Protein AF-A0A954CKM2-F1 (afdb_monomer)

Secondary structure (DSSP, 8-state):
-TTHHHHHHHHHTS----GGG---HHHHHHHHTT-HHHHHHHTT-S----HHHHHHHHHHHHHHHHH-TT-HHHHHHHHHHHHHTT-HHHHHHHHHHHHHHHHHTT--GGGSPSS-HHHHHHHHHHHHHHHHHHHTT--TT--HHHHHHHHHHHHHHHH-TTGGGGHHHHHHHHHHHHHT--------B-TTS-BSS-S--TT-GGGS--S--S-HHHHHHHHHHHHHHHHHHHHHHHTTSGGG-HHHHHHHHHHHTTT-

Nearest PDB structures (foldseek):
  6gxz-assembly1_A  TM=8.241E-01  e=2.691E-01  Homo sapiens
  6b85-assembly1_J  TM=6.375E-01  e=1.346E-01  synthetic construct
  2vgx-assembly1_B  TM=6.653E-01  e=2.570E-01  Yersinia enterocolitica
  4am9-assembly1_A  TM=6.634E-01  e=3.718E-01  Yersinia enterocolitica
  7ue2-assembly1_A  TM=4.170E-01  e=6.776E-01  synthetic construct

Foldseek 3Di:
DVVVVVVVVVVVVPPPPPPVPPDDPVNVVVVCPPVVLLVCLVVVVFDPDDLVVLVVQLVVLVVVCVVPVLPLVSLLSNLVSCLSNVVLVSSLVSLVSSVVSCVVVVPDPVPDDPPDSLLSSLQSQLLSLVSNCVSVPVDPVDCPSLVSSLVSLVVSCVSPVPPPLNLSVLVNLQSVLSVVPPPCDPFDADPVRHTLGNDDPSPVCSVVPQLDDPDPVVSVVSLVVLSSLSSSLSSCVNPVVCSVPPNSVVSNVSSVVSND

Sequence (260 aa):
MRRILLTTLTICAFASPAMACLWDDDTLAHEAKGIEDVVSVILGAFPRNPAKYFEMRLEAAEAAIAKDPTDWAVYDNAGVACDRLGKCDKAIAMMEAKAKAMQDANFDASKEPQPNHSYRLKANLGTFYVHRWIKTGADWAKMDDVTKAKEQIAAAIKENPDAHFGREIYQLKALEWLVSKPIEVKPSFNKYGSPTNAYPDIMGLHKMAVVRSNDAAAFKKQYNELEKMLKGLAGLIKMGNAWRSLDVLYAMQIIAARQD

Radius of gyration: 24.65 Å; Cα contacts (8 Å, |Δi|>4): 259; chains: 1; bounding box: 84×40×62 Å

Structure (mmCIF, N/CA/C/O backbone):
data_AF-A0A954CKM2-F1
#
_entry.id   AF-A0A954CKM2-F1
#
loop_
_atom_site.group_PDB
_atom_site.id
_atom_site.type_symbol
_atom_site.label_atom_id
_atom_site.label_alt_id
_atom_site.label_comp_id
_atom_site.label_asym_id
_atom_site.label_entity_id
_atom_site.label_seq_id
_atom_site.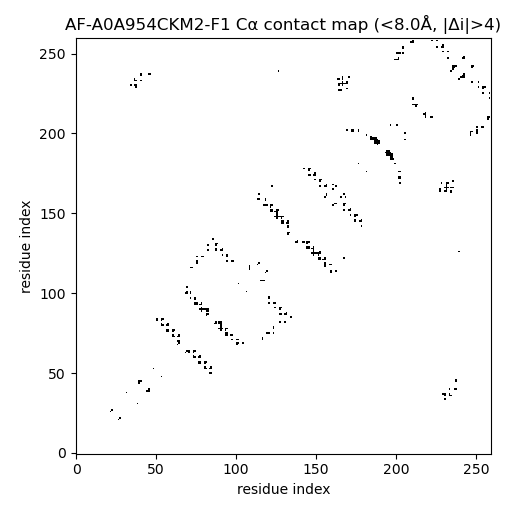pdbx_PDB_ins_code
_atom_site.Cartn_x
_atom_site.Cartn_y
_atom_site.Cartn_z
_atom_site.occupancy
_atom_site.B_iso_or_equiv
_atom_site.auth_seq_id
_atom_site.auth_comp_id
_atom_site.auth_asym_id
_atom_site.auth_atom_id
_atom_site.pdbx_PDB_model_num
ATOM 1 N N . MET A 1 1 ? 65.938 -18.711 -34.084 1.00 52.38 1 MET A N 1
ATOM 2 C CA . MET A 1 1 ? 65.045 -19.431 -33.141 1.00 52.38 1 MET A CA 1
ATOM 3 C C . MET A 1 1 ? 65.072 -18.890 -31.706 1.00 52.38 1 MET A C 1
ATOM 5 O O . MET A 1 1 ? 64.009 -18.750 -31.126 1.00 52.38 1 MET A O 1
ATOM 9 N N . ARG A 1 2 ? 66.219 -18.480 -31.139 1.00 51.81 2 ARG A N 1
ATOM 10 C CA . ARG A 1 2 ? 66.306 -17.955 -29.753 1.00 51.81 2 ARG A CA 1
ATOM 11 C C . ARG A 1 2 ? 65.661 -16.578 -29.487 1.00 51.81 2 ARG A C 1
ATOM 13 O O . ARG A 1 2 ? 65.399 -16.260 -28.337 1.00 51.81 2 ARG A O 1
ATOM 20 N N . ARG A 1 3 ? 65.399 -15.766 -30.522 1.00 49.88 3 ARG A N 1
ATOM 21 C CA . ARG A 1 3 ? 64.815 -14.413 -30.377 1.00 49.88 3 ARG A CA 1
ATOM 22 C C . ARG A 1 3 ? 63.281 -14.366 -30.421 1.00 49.88 3 ARG A C 1
ATOM 24 O O . ARG A 1 3 ? 62.716 -13.410 -29.920 1.00 49.88 3 ARG A O 1
ATOM 31 N N . ILE A 1 4 ? 62.620 -15.400 -30.949 1.00 53.31 4 ILE A N 1
ATOM 32 C CA . ILE A 1 4 ? 61.145 -15.484 -31.004 1.00 53.31 4 ILE A CA 1
ATOM 33 C C . ILE A 1 4 ? 60.581 -16.028 -29.676 1.00 53.31 4 ILE A C 1
ATOM 35 O O . ILE A 1 4 ? 59.487 -15.664 -29.253 1.00 53.31 4 ILE A O 1
ATOM 39 N N . LEU A 1 5 ? 61.370 -16.828 -28.948 1.00 47.94 5 LEU A N 1
ATOM 40 C CA . LEU A 1 5 ? 60.968 -17.366 -27.645 1.00 47.94 5 LEU A CA 1
ATOM 41 C C . LEU A 1 5 ? 60.875 -16.287 -26.547 1.00 47.94 5 LEU A C 1
ATOM 43 O O . LEU A 1 5 ? 60.061 -16.412 -25.640 1.00 47.94 5 LEU A O 1
ATOM 47 N N . LEU A 1 6 ? 61.673 -15.216 -26.642 1.00 47.28 6 LEU A N 1
ATOM 48 C CA . LEU A 1 6 ? 61.683 -14.140 -25.645 1.00 47.28 6 LEU A CA 1
ATOM 49 C C . LEU A 1 6 ? 60.495 -13.181 -25.786 1.00 47.28 6 LEU A C 1
ATOM 51 O O . LEU A 1 6 ? 59.981 -12.727 -24.774 1.00 47.28 6 LEU A O 1
ATOM 55 N N . THR A 1 7 ? 60.005 -12.925 -27.001 1.00 50.53 7 THR A N 1
ATOM 56 C CA . THR A 1 7 ? 58.869 -12.010 -27.219 1.00 50.53 7 THR A CA 1
ATOM 57 C C . THR A 1 7 ? 57.536 -12.618 -26.772 1.00 50.53 7 THR A C 1
ATOM 59 O O . THR A 1 7 ? 56.653 -11.907 -26.302 1.00 50.53 7 THR A O 1
ATOM 62 N N . THR A 1 8 ? 57.403 -13.946 -26.848 1.00 51.31 8 THR A N 1
ATOM 63 C CA . THR A 1 8 ? 56.179 -14.660 -26.439 1.00 51.31 8 THR A CA 1
ATOM 64 C C . THR A 1 8 ? 56.040 -14.739 -24.910 1.00 51.31 8 THR A C 1
ATOM 66 O O . THR A 1 8 ? 54.930 -14.716 -24.384 1.00 51.31 8 THR A O 1
ATOM 69 N N . LEU A 1 9 ? 57.163 -14.756 -24.177 1.00 49.25 9 LEU A N 1
ATOM 70 C CA . LEU A 1 9 ? 57.167 -14.792 -22.710 1.00 49.25 9 LEU A CA 1
ATOM 71 C C . LEU A 1 9 ? 56.844 -13.422 -22.082 1.00 49.25 9 LEU A C 1
ATOM 73 O O . LEU A 1 9 ? 56.273 -13.364 -20.998 1.00 49.25 9 LEU A O 1
ATOM 77 N N . THR A 1 10 ? 57.161 -12.315 -22.765 1.00 49.88 10 THR A N 1
ATOM 78 C CA . THR A 1 10 ? 56.900 -10.956 -22.252 1.00 49.88 10 THR A CA 1
ATOM 79 C C . THR A 1 10 ? 55.423 -10.560 -22.345 1.00 49.88 10 THR A C 1
ATOM 81 O O . THR A 1 10 ? 54.940 -9.824 -21.493 1.00 49.88 10 THR A O 1
ATOM 84 N N . ILE A 1 11 ? 54.673 -11.083 -23.321 1.00 51.75 11 ILE A N 1
ATOM 85 C CA . ILE A 1 11 ? 53.237 -10.777 -23.473 1.00 51.75 11 ILE A CA 1
ATOM 86 C C . ILE A 1 11 ? 52.393 -11.483 -22.394 1.00 51.75 11 ILE A C 1
ATOM 88 O O . ILE A 1 11 ? 51.393 -10.932 -21.942 1.00 51.75 11 ILE A O 1
ATOM 92 N N . CYS A 1 12 ? 52.828 -12.643 -21.890 1.00 51.62 12 CYS A N 1
ATOM 93 C CA . CYS A 1 12 ? 52.130 -13.335 -20.797 1.00 51.62 12 CYS A CA 1
ATOM 94 C C . CYS A 1 12 ? 52.360 -12.691 -19.416 1.00 51.62 12 CYS A C 1
ATOM 96 O O . CYS A 1 12 ? 51.565 -12.916 -18.510 1.00 51.62 12 CYS A O 1
ATOM 98 N N . ALA A 1 13 ? 53.404 -11.872 -19.246 1.00 52.31 13 ALA A N 1
ATOM 99 C CA . ALA A 1 13 ? 53.700 -11.195 -17.978 1.00 52.31 13 ALA A CA 1
ATOM 100 C C . ALA A 1 13 ? 52.901 -9.890 -17.765 1.00 52.31 13 ALA A C 1
ATOM 102 O O . ALA A 1 13 ? 52.887 -9.363 -16.657 1.00 52.31 13 ALA A O 1
ATOM 103 N N . PHE A 1 14 ? 52.221 -9.387 -18.804 1.00 51.03 14 PHE A N 1
ATOM 104 C CA . PHE A 1 14 ? 51.330 -8.217 -18.733 1.00 51.03 14 PHE A CA 1
ATOM 105 C C . PHE A 1 14 ? 49.849 -8.565 -18.899 1.00 51.03 14 PHE A C 1
ATOM 107 O O . PHE A 1 14 ? 49.004 -7.672 -18.916 1.00 51.03 14 PHE A O 1
ATOM 114 N N . ALA A 1 15 ? 49.508 -9.853 -18.953 1.00 53.91 15 ALA A N 1
ATOM 115 C CA . ALA A 1 15 ? 48.152 -10.288 -18.670 1.00 53.91 15 ALA A CA 1
ATOM 116 C C . ALA A 1 15 ? 47.934 -10.197 -17.153 1.00 53.91 15 ALA A C 1
ATOM 118 O O . ALA A 1 15 ? 47.860 -11.214 -16.468 1.00 53.91 15 ALA A O 1
ATOM 119 N N . SER A 1 16 ? 47.864 -8.974 -16.610 1.00 57.81 16 SER A N 1
ATOM 120 C CA . SER A 1 16 ? 47.149 -8.771 -15.354 1.00 57.81 16 SER A CA 1
ATOM 121 C C . SER A 1 16 ? 45.766 -9.372 -15.588 1.00 57.81 16 SER A C 1
ATOM 123 O O . SER A 1 16 ? 45.046 -8.861 -16.455 1.00 57.81 16 SER A O 1
ATOM 125 N N . PRO A 1 17 ? 45.398 -10.482 -14.919 1.00 54.56 17 PRO A N 1
ATOM 126 C CA . PRO A 1 17 ? 44.037 -10.956 -15.016 1.00 54.56 17 PRO A CA 1
ATOM 127 C C . PRO A 1 17 ? 43.177 -9.783 -14.572 1.00 54.56 17 PRO A C 1
ATOM 129 O O . PRO A 1 17 ? 43.510 -9.089 -13.611 1.00 54.56 17 PRO A O 1
ATOM 132 N N . ALA A 1 18 ? 42.147 -9.511 -15.357 1.00 52.03 18 ALA A N 1
ATOM 133 C CA . ALA A 1 18 ? 41.165 -8.487 -15.101 1.00 52.03 18 ALA A CA 1
ATOM 134 C C . ALA A 1 18 ? 40.773 -8.474 -13.610 1.00 52.03 18 ALA A C 1
ATOM 136 O O . ALA A 1 18 ? 39.922 -9.240 -13.175 1.00 52.03 18 ALA A O 1
ATOM 137 N N . MET A 1 19 ? 41.358 -7.555 -12.836 1.00 51.12 19 MET A N 1
ATOM 138 C CA . MET A 1 19 ? 40.913 -7.193 -11.481 1.00 51.12 19 MET A CA 1
ATOM 139 C C . MET A 1 19 ? 39.584 -6.414 -11.533 1.00 51.12 19 MET A C 1
ATOM 141 O O . MET A 1 19 ? 39.162 -5.826 -10.548 1.00 51.12 19 MET A O 1
ATOM 145 N N . ALA A 1 20 ? 38.903 -6.421 -12.684 1.00 51.03 20 ALA A N 1
ATOM 146 C CA . ALA A 1 20 ? 37.575 -5.860 -12.901 1.00 51.03 20 ALA A CA 1
ATOM 147 C C . ALA A 1 20 ? 36.444 -6.756 -12.350 1.00 51.03 20 ALA A C 1
ATOM 149 O O . ALA A 1 20 ? 35.274 -6.498 -12.610 1.00 51.03 20 ALA A O 1
ATOM 150 N N . CYS A 1 21 ? 36.778 -7.818 -11.608 1.00 57.12 21 CYS A N 1
ATOM 151 C CA . CYS A 1 21 ? 35.819 -8.701 -10.941 1.00 57.12 21 CYS A CA 1
ATOM 152 C C . CYS A 1 21 ? 36.155 -8.908 -9.455 1.00 57.12 21 CYS A C 1
ATOM 154 O O . CYS A 1 21 ? 35.861 -9.966 -8.904 1.00 57.12 21 CYS A O 1
ATOM 156 N N . LEU A 1 22 ? 36.789 -7.933 -8.797 1.00 59.06 22 LEU A N 1
ATOM 157 C CA . LEU A 1 22 ? 36.898 -7.958 -7.338 1.00 59.06 22 LEU A CA 1
ATOM 158 C C . LEU A 1 22 ? 35.565 -7.511 -6.746 1.00 59.06 22 LEU A C 1
ATOM 160 O O . LEU A 1 22 ? 35.239 -6.332 -6.752 1.00 59.06 22 LEU A O 1
ATOM 164 N N . TRP A 1 23 ? 34.788 -8.487 -6.297 1.00 64.62 23 TRP A N 1
ATOM 165 C CA . TRP A 1 23 ? 33.560 -8.287 -5.542 1.00 64.62 23 TRP A CA 1
ATOM 166 C C . TRP A 1 23 ? 33.909 -8.559 -4.083 1.00 64.62 23 TRP A C 1
ATOM 168 O O . TRP A 1 23 ? 33.815 -9.697 -3.625 1.00 64.62 23 TRP A O 1
ATOM 178 N N . ASP A 1 24 ? 34.425 -7.547 -3.391 1.00 77.25 24 ASP A N 1
ATOM 179 C CA . ASP A 1 24 ? 34.556 -7.589 -1.938 1.00 77.25 24 ASP A CA 1
ATOM 180 C C . ASP A 1 24 ? 33.310 -6.995 -1.268 1.00 77.25 24 ASP A C 1
ATOM 182 O O . ASP A 1 24 ? 32.461 -6.364 -1.911 1.00 77.25 24 ASP A O 1
ATOM 186 N N . ASP A 1 25 ? 33.180 -7.236 0.037 1.00 79.50 25 ASP A N 1
ATOM 187 C CA . ASP A 1 25 ? 32.040 -6.755 0.820 1.0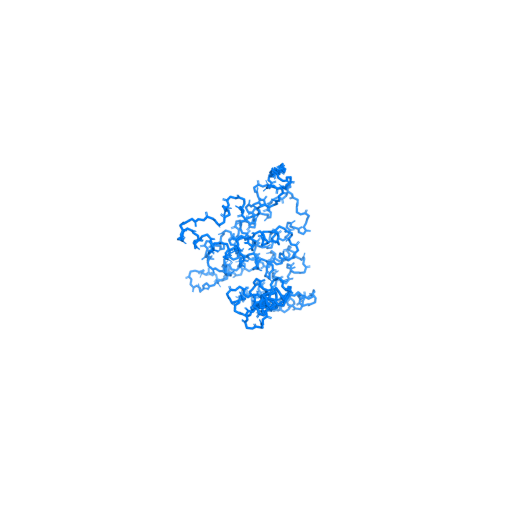0 79.50 25 ASP A CA 1
ATOM 188 C C . ASP A 1 25 ? 31.924 -5.221 0.764 1.00 79.50 25 ASP A C 1
ATOM 190 O O . ASP A 1 25 ? 30.813 -4.690 0.755 1.00 79.50 25 ASP A O 1
ATOM 194 N N . ASP A 1 26 ? 33.053 -4.511 0.654 1.00 83.75 26 ASP A N 1
ATOM 195 C CA . ASP A 1 26 ? 33.101 -3.051 0.542 1.00 83.75 26 ASP A CA 1
ATOM 196 C C . ASP A 1 26 ? 32.532 -2.556 -0.797 1.00 83.75 26 ASP A C 1
ATOM 198 O O . ASP A 1 26 ? 31.746 -1.604 -0.816 1.00 83.75 26 ASP A O 1
ATOM 202 N N . THR A 1 27 ? 32.862 -3.215 -1.913 1.00 80.75 27 THR A N 1
ATOM 203 C CA . THR A 1 27 ? 32.318 -2.896 -3.243 1.00 80.75 27 THR A CA 1
ATOM 204 C C . THR A 1 27 ? 30.810 -3.123 -3.277 1.00 80.75 27 THR A C 1
ATOM 206 O O . THR A 1 27 ? 30.063 -2.225 -3.663 1.00 80.75 27 THR A O 1
ATOM 209 N N . LEU A 1 28 ? 30.340 -4.270 -2.776 1.00 79.75 28 LEU A N 1
ATOM 210 C CA . LEU A 1 28 ? 28.908 -4.570 -2.688 1.00 79.75 28 LEU A CA 1
ATOM 211 C C . LEU A 1 28 ? 28.160 -3.590 -1.777 1.00 79.75 28 LEU A C 1
ATOM 213 O O . LEU A 1 28 ? 27.067 -3.134 -2.118 1.00 79.75 28 LEU A O 1
ATOM 217 N N . ALA A 1 29 ? 28.738 -3.236 -0.627 1.00 81.75 29 ALA A N 1
ATOM 218 C CA . ALA A 1 29 ? 28.154 -2.254 0.280 1.00 81.75 29 ALA A CA 1
ATOM 219 C C . ALA A 1 29 ? 28.098 -0.854 -0.351 1.00 81.75 29 ALA A C 1
ATOM 221 O O . ALA A 1 29 ? 27.123 -0.123 -0.156 1.00 81.75 29 ALA A O 1
ATOM 222 N N . HIS A 1 30 ? 29.119 -0.480 -1.124 1.00 83.38 30 HIS A N 1
ATOM 223 C CA . HIS A 1 30 ? 29.155 0.791 -1.836 1.00 83.38 30 HIS A CA 1
ATOM 224 C C . HIS A 1 30 ? 28.125 0.840 -2.976 1.00 83.38 30 HIS A C 1
ATOM 226 O O . HIS A 1 30 ? 27.444 1.854 -3.125 1.00 83.38 30 HIS A O 1
ATOM 232 N N . GLU A 1 31 ? 27.963 -0.242 -3.743 1.00 80.75 31 GLU A N 1
ATOM 233 C CA . GLU A 1 31 ? 26.953 -0.363 -4.807 1.00 80.75 31 GLU A CA 1
ATOM 234 C C . GLU A 1 31 ? 25.519 -0.408 -4.262 1.00 80.75 31 GLU A C 1
ATOM 236 O O . GLU A 1 31 ? 24.604 0.159 -4.858 1.00 80.75 31 GLU A O 1
ATOM 241 N N . ALA A 1 32 ? 25.312 -1.027 -3.097 1.00 84.00 32 ALA A N 1
ATOM 242 C CA . ALA A 1 32 ? 24.009 -1.078 -2.436 1.00 84.00 32 ALA A CA 1
ATOM 243 C C . ALA A 1 32 ? 23.570 0.272 -1.842 1.00 84.00 32 ALA A C 1
ATOM 245 O O . ALA A 1 32 ? 22.390 0.449 -1.516 1.00 84.00 32 ALA A O 1
ATOM 246 N N . LYS A 1 33 ? 24.501 1.221 -1.679 1.00 84.31 33 LYS A N 1
ATOM 247 C CA . LYS A 1 33 ? 24.247 2.491 -1.001 1.00 84.31 33 LYS A CA 1
ATOM 248 C C . LYS A 1 33 ? 23.176 3.301 -1.728 1.00 84.31 33 LYS A C 1
ATOM 250 O O . LYS A 1 33 ? 23.316 3.669 -2.890 1.00 84.31 33 LYS A O 1
ATOM 255 N N . GLY A 1 34 ? 22.117 3.644 -1.005 1.00 81.69 34 GLY A N 1
ATOM 256 C CA . GLY A 1 34 ? 20.973 4.381 -1.524 1.00 81.69 34 GLY A CA 1
ATOM 257 C C . GLY A 1 34 ? 19.925 3.520 -2.233 1.00 81.69 34 GLY A C 1
ATOM 258 O O . GLY A 1 34 ? 18.902 4.080 -2.631 1.00 81.69 34 GLY A O 1
ATOM 259 N N . ILE A 1 35 ? 20.127 2.204 -2.377 1.00 84.06 35 ILE A N 1
ATOM 260 C CA . ILE A 1 35 ? 19.166 1.244 -2.953 1.00 84.06 35 ILE A CA 1
ATOM 261 C C . ILE A 1 35 ? 18.966 0.004 -2.061 1.00 84.06 35 ILE A C 1
ATOM 263 O O . ILE A 1 35 ? 18.550 -1.056 -2.528 1.00 84.06 35 ILE A O 1
ATOM 267 N N . GLU A 1 36 ? 19.206 0.123 -0.758 1.00 87.69 36 GLU A N 1
ATOM 268 C CA . GLU A 1 36 ? 19.216 -0.986 0.204 1.00 87.69 36 GLU A CA 1
ATOM 269 C C . GLU A 1 36 ? 17.876 -1.745 0.245 1.00 87.69 36 GLU A C 1
ATOM 271 O O . GLU A 1 36 ? 17.832 -2.971 0.390 1.00 87.69 36 GLU A O 1
ATOM 276 N N . ASP A 1 37 ? 16.762 -1.030 0.067 1.00 84.62 37 ASP A N 1
ATOM 277 C CA . ASP A 1 37 ? 15.426 -1.625 -0.027 1.00 84.62 37 ASP A CA 1
ATOM 278 C C . ASP A 1 37 ? 15.252 -2.485 -1.287 1.00 84.62 37 ASP A C 1
ATOM 280 O O . ASP A 1 37 ? 14.589 -3.524 -1.237 1.00 84.62 37 ASP A O 1
ATOM 284 N N . VAL A 1 38 ? 15.865 -2.085 -2.404 1.00 86.94 38 VAL A N 1
ATOM 285 C CA . VAL A 1 38 ? 15.853 -2.843 -3.662 1.00 86.94 38 VAL A CA 1
ATOM 286 C C . VAL A 1 38 ? 16.678 -4.115 -3.500 1.00 86.94 38 VAL A C 1
ATOM 288 O O . VAL A 1 38 ? 16.191 -5.199 -3.820 1.00 86.94 38 VAL A O 1
ATOM 291 N N . VAL A 1 39 ? 17.879 -4.007 -2.922 1.00 87.69 39 VAL A N 1
ATOM 292 C CA . VAL A 1 39 ? 18.737 -5.161 -2.605 1.00 87.69 39 VAL A CA 1
ATOM 293 C C . VAL A 1 39 ? 18.000 -6.139 -1.688 1.00 87.69 39 VAL A C 1
ATOM 295 O O . VAL A 1 39 ? 17.942 -7.336 -1.968 1.00 87.69 39 VAL A O 1
ATOM 298 N N . SER A 1 40 ? 17.343 -5.633 -0.641 1.00 88.50 40 SER A N 1
ATOM 299 C CA . SER A 1 40 ? 16.538 -6.454 0.273 1.00 88.50 40 SER A CA 1
ATOM 300 C C . SER A 1 40 ? 15.422 -7.206 -0.456 1.00 88.50 40 SER A C 1
ATOM 302 O O . SER A 1 40 ? 15.167 -8.376 -0.175 1.00 88.50 40 SER A O 1
ATOM 304 N N . VAL A 1 41 ? 14.752 -6.553 -1.407 1.00 89.69 41 VAL A N 1
ATOM 305 C CA . VAL A 1 41 ? 13.713 -7.173 -2.234 1.00 89.69 41 VAL A CA 1
ATOM 306 C C . VAL A 1 41 ? 14.279 -8.272 -3.133 1.00 89.69 41 VAL A C 1
ATOM 308 O O . VAL A 1 41 ? 13.707 -9.362 -3.159 1.00 89.69 41 VAL A O 1
ATOM 311 N N . ILE A 1 42 ? 15.406 -8.022 -3.808 1.00 85.94 42 ILE A N 1
ATOM 312 C CA . ILE A 1 42 ? 16.082 -8.998 -4.680 1.00 85.94 42 ILE A CA 1
ATOM 313 C C . ILE A 1 42 ? 16.479 -10.247 -3.887 1.00 85.94 42 ILE A C 1
ATOM 315 O O . ILE A 1 42 ? 16.233 -11.368 -4.326 1.00 85.94 42 ILE A O 1
ATOM 319 N N . LEU A 1 43 ? 17.028 -10.061 -2.685 1.00 88.69 43 LEU A N 1
ATOM 320 C CA . LEU A 1 43 ? 17.437 -11.157 -1.804 1.00 88.69 43 LEU A CA 1
ATOM 321 C C . LEU A 1 43 ? 16.256 -11.862 -1.114 1.00 88.69 43 LEU A C 1
ATOM 323 O O . LEU A 1 43 ? 16.453 -12.828 -0.377 1.00 88.69 43 LEU A O 1
ATOM 327 N N . GLY A 1 44 ? 15.021 -11.380 -1.292 1.00 88.62 44 GLY A N 1
ATOM 328 C CA . GLY A 1 44 ? 13.864 -11.876 -0.545 1.00 88.62 44 GLY A CA 1
ATOM 329 C C . GLY A 1 44 ? 13.943 -11.595 0.964 1.00 88.62 44 GLY A C 1
ATOM 330 O O . GLY A 1 44 ? 13.231 -12.228 1.751 1.00 88.62 44 GLY A O 1
ATOM 331 N N . ALA A 1 45 ? 14.803 -10.658 1.369 1.00 89.69 45 ALA A N 1
ATOM 332 C CA . ALA A 1 45 ? 15.096 -10.259 2.740 1.00 89.69 45 ALA A CA 1
ATOM 333 C C . ALA A 1 45 ? 14.063 -9.242 3.260 1.00 89.69 45 ALA A C 1
ATOM 335 O O . ALA A 1 45 ? 14.383 -8.133 3.685 1.00 89.69 45 ALA A O 1
ATOM 336 N N . PHE A 1 46 ? 12.787 -9.623 3.223 1.00 88.12 46 PHE A N 1
ATOM 337 C CA . PHE A 1 46 ? 11.692 -8.856 3.812 1.00 88.12 46 PHE A CA 1
ATOM 338 C C . PHE A 1 46 ? 10.763 -9.762 4.635 1.00 88.12 46 PHE A C 1
ATOM 340 O O . PHE A 1 46 ? 10.646 -10.959 4.347 1.00 88.12 46 PHE A O 1
ATOM 347 N N . PRO A 1 47 ? 10.089 -9.224 5.672 1.00 84.38 47 PRO A N 1
ATOM 348 C CA . PRO A 1 47 ? 9.264 -10.035 6.562 1.00 84.38 47 PRO A CA 1
ATOM 349 C C . PRO A 1 47 ? 8.123 -10.744 5.823 1.00 84.38 47 PRO A C 1
ATOM 351 O O . PRO A 1 47 ? 7.280 -10.115 5.184 1.00 84.38 47 PRO A O 1
ATOM 354 N N . ARG A 1 48 ? 8.060 -12.070 5.969 1.00 87.38 48 ARG A N 1
ATOM 355 C CA . ARG A 1 48 ? 6.958 -12.929 5.502 1.00 87.38 48 ARG A CA 1
ATOM 356 C C . ARG A 1 48 ? 6.344 -13.634 6.701 1.00 87.38 48 ARG A C 1
ATOM 358 O O . ARG A 1 48 ? 6.454 -14.847 6.859 1.00 87.38 48 ARG A O 1
ATOM 365 N N . ASN A 1 49 ? 5.768 -12.829 7.588 1.00 92.00 49 ASN A N 1
ATOM 366 C CA . ASN A 1 49 ? 5.223 -13.328 8.842 1.00 92.00 49 ASN A CA 1
ATOM 367 C C . ASN A 1 49 ? 4.112 -14.365 8.579 1.00 92.00 49 ASN A C 1
ATOM 369 O O . ASN A 1 49 ? 3.322 -14.189 7.645 1.00 92.00 49 ASN A O 1
ATOM 373 N N . PRO A 1 50 ? 4.031 -15.438 9.384 1.00 94.75 50 PRO A N 1
ATOM 374 C CA . PRO A 1 50 ? 3.001 -16.460 9.229 1.00 94.75 50 PRO A CA 1
ATOM 375 C C . PRO A 1 50 ? 1.618 -15.919 9.617 1.00 94.75 50 PRO A C 1
ATOM 377 O O . PRO A 1 50 ? 1.510 -14.920 10.327 1.00 94.75 50 PRO A O 1
ATOM 380 N N . ALA A 1 51 ? 0.549 -16.620 9.229 1.00 96.50 51 ALA A N 1
ATOM 381 C CA . ALA A 1 51 ? -0.826 -16.244 9.581 1.00 96.50 51 ALA A CA 1
ATOM 382 C C . ALA A 1 51 ? -1.005 -15.995 11.091 1.00 96.50 51 ALA A C 1
ATOM 384 O O . ALA A 1 51 ? -1.578 -14.979 11.479 1.00 96.50 51 ALA A O 1
ATOM 385 N N . LYS A 1 52 ? -0.403 -16.842 11.941 1.00 97.94 52 LYS A N 1
ATOM 386 C CA . LYS A 1 52 ? -0.480 -16.717 13.404 1.00 97.94 52 LYS A CA 1
ATOM 387 C C . LYS A 1 52 ? -0.016 -15.356 13.935 1.00 97.94 52 LYS A C 1
ATOM 389 O O . LYS A 1 52 ? -0.607 -14.834 14.876 1.00 97.94 52 LYS A O 1
ATOM 394 N N . TYR A 1 53 ? 0.999 -14.752 13.316 1.00 97.75 53 TYR A N 1
ATOM 395 C CA . TYR A 1 53 ? 1.451 -13.406 13.679 1.00 97.75 53 TYR A CA 1
ATOM 396 C C . TYR A 1 53 ? 0.335 -12.370 13.478 1.00 97.75 53 TYR A C 1
ATOM 398 O O . TYR A 1 53 ? 0.102 -11.521 14.336 1.00 97.75 53 TYR A O 1
ATOM 406 N N . PHE A 1 54 ? -0.379 -12.451 12.353 1.00 97.81 54 PHE A N 1
ATOM 407 C CA . PHE A 1 54 ? -1.462 -11.523 12.041 1.00 97.81 54 PHE A CA 1
ATOM 408 C C . PHE A 1 54 ? -2.721 -11.798 12.865 1.00 97.81 54 PHE A C 1
ATOM 410 O O . PHE A 1 54 ? -3.409 -10.850 13.221 1.00 97.81 54 PHE A O 1
ATOM 417 N N . GLU A 1 55 ? -2.998 -13.051 13.227 1.00 98.56 55 GLU A N 1
ATOM 418 C CA . GLU A 1 55 ? -4.076 -13.390 14.168 1.00 98.56 55 GLU A CA 1
ATOM 419 C C . GLU A 1 55 ? -3.855 -12.727 15.529 1.00 98.56 55 GLU A C 1
ATOM 421 O O . GLU A 1 55 ? -4.740 -12.033 16.018 1.00 98.56 55 GLU A O 1
ATOM 426 N N . MET A 1 56 ? -2.652 -12.868 16.096 1.00 98.44 56 MET A N 1
ATOM 427 C CA . MET A 1 56 ? -2.301 -12.246 17.378 1.00 98.44 56 MET A CA 1
ATOM 428 C C . MET A 1 56 ? -2.342 -10.716 17.300 1.00 98.44 56 MET A C 1
ATOM 430 O O . MET A 1 56 ? -2.815 -10.052 18.220 1.00 98.44 56 MET A O 1
ATOM 434 N N . ARG A 1 57 ? -1.867 -10.137 16.188 1.00 97.94 57 ARG A N 1
ATOM 435 C CA . ARG A 1 57 ? -1.929 -8.686 15.964 1.00 97.94 57 ARG A CA 1
ATOM 436 C C . ARG A 1 57 ? -3.372 -8.188 15.867 1.00 97.94 57 ARG A C 1
ATOM 438 O O . ARG A 1 57 ? -3.660 -7.109 16.375 1.00 97.94 57 ARG A O 1
ATOM 445 N N . LEU A 1 58 ? -4.253 -8.947 15.214 1.00 98.56 58 LEU A N 1
ATOM 446 C CA . LEU A 1 58 ? -5.670 -8.613 15.104 1.00 98.56 58 LEU A CA 1
ATOM 447 C C . LEU A 1 58 ? -6.351 -8.658 16.474 1.00 98.56 58 LEU A C 1
ATOM 449 O O . LEU A 1 58 ? -7.008 -7.692 16.834 1.00 98.56 58 LEU A O 1
ATOM 453 N N . GLU A 1 59 ? -6.134 -9.721 17.248 1.00 98.50 59 GLU A N 1
ATOM 454 C CA . GLU A 1 59 ? -6.684 -9.867 18.602 1.00 98.50 59 GLU A CA 1
ATOM 455 C C . GLU A 1 59 ? -6.264 -8.703 19.514 1.00 98.50 59 GLU A C 1
ATOM 457 O O . GLU A 1 59 ? -7.104 -8.062 20.145 1.00 98.50 59 GLU A O 1
ATOM 462 N N . ALA A 1 60 ? -4.970 -8.365 19.522 1.00 98.50 60 ALA A N 1
ATOM 463 C CA . ALA A 1 60 ? -4.458 -7.240 20.300 1.00 98.50 60 ALA A CA 1
ATOM 464 C C . ALA A 1 60 ? -5.050 -5.893 19.846 1.00 98.50 60 ALA A C 1
ATOM 466 O O . ALA A 1 60 ? -5.384 -5.053 20.681 1.00 98.50 60 ALA A O 1
ATOM 467 N N . ALA A 1 61 ? -5.194 -5.684 18.533 1.00 98.44 61 ALA A N 1
ATOM 468 C CA . ALA A 1 61 ? -5.780 -4.463 17.991 1.00 98.44 61 ALA A CA 1
ATOM 469 C C . ALA A 1 61 ? -7.275 -4.342 18.330 1.00 98.44 61 ALA A C 1
ATOM 471 O O . ALA A 1 61 ? -7.720 -3.268 18.715 1.00 98.44 61 ALA A O 1
ATOM 472 N N . GLU A 1 62 ? -8.041 -5.431 18.249 1.00 98.12 62 GLU A N 1
ATOM 473 C CA . GLU A 1 62 ? -9.466 -5.449 18.608 1.00 98.12 62 GLU A CA 1
ATOM 474 C C . GLU A 1 62 ? -9.681 -5.168 20.100 1.00 98.12 62 GLU A C 1
ATOM 476 O O . GLU A 1 62 ? -10.544 -4.365 20.456 1.00 98.12 62 GLU A O 1
ATOM 481 N N . ALA A 1 63 ? -8.853 -5.750 20.972 1.00 98.38 63 ALA A N 1
ATOM 482 C CA . ALA A 1 63 ? -8.880 -5.448 22.401 1.00 98.38 63 ALA A CA 1
ATOM 483 C C . ALA A 1 63 ? -8.541 -3.973 22.690 1.00 98.38 63 ALA A C 1
ATOM 485 O O . ALA A 1 63 ? -9.163 -3.352 23.554 1.00 98.38 63 ALA A O 1
ATOM 486 N N . ALA A 1 64 ? -7.583 -3.397 21.956 1.00 98.25 64 ALA A N 1
ATOM 487 C CA . ALA A 1 64 ? -7.226 -1.988 22.090 1.00 98.25 64 ALA A CA 1
ATOM 488 C C . ALA A 1 64 ? -8.358 -1.057 21.626 1.00 98.25 64 ALA A C 1
ATOM 490 O O . ALA A 1 64 ? -8.699 -0.133 22.357 1.00 98.25 64 ALA A O 1
ATOM 491 N N . ILE A 1 65 ? -9.002 -1.351 20.489 1.00 98.00 65 ILE A N 1
ATOM 492 C CA . ILE A 1 65 ? -10.163 -0.595 19.983 1.00 98.00 65 ILE A CA 1
ATOM 493 C C . ILE A 1 65 ? -11.318 -0.622 20.992 1.00 98.00 65 ILE A C 1
ATOM 495 O O . ILE A 1 65 ? -11.953 0.400 21.234 1.00 98.00 65 ILE A O 1
ATOM 499 N N . ALA A 1 66 ? -11.590 -1.781 21.600 1.00 97.38 66 ALA A N 1
ATOM 500 C CA . ALA A 1 66 ? -12.650 -1.911 22.599 1.00 97.38 66 ALA A CA 1
ATOM 501 C C . ALA A 1 66 ? -12.374 -1.084 23.867 1.00 97.38 66 ALA A C 1
ATOM 503 O O . ALA A 1 66 ? -13.309 -0.612 24.513 1.00 97.38 66 ALA A O 1
ATOM 504 N N . LYS A 1 67 ? -11.097 -0.918 24.228 1.00 98.06 67 LYS A N 1
ATOM 505 C CA . LYS A 1 67 ? -10.669 -0.119 25.379 1.00 98.06 67 LYS A CA 1
ATOM 506 C C . LYS A 1 67 ? -10.681 1.381 25.079 1.00 98.06 67 LYS A C 1
ATOM 508 O O . LYS A 1 67 ? -11.106 2.156 25.931 1.00 98.06 67 LYS A O 1
ATOM 513 N N . ASP A 1 68 ? -10.181 1.774 23.913 1.00 97.31 68 ASP A N 1
ATOM 514 C CA . ASP A 1 68 ? -10.109 3.160 23.463 1.00 97.31 68 ASP A CA 1
ATOM 515 C C . ASP A 1 68 ? -10.382 3.244 21.951 1.00 97.31 68 ASP A C 1
ATOM 517 O O . ASP A 1 68 ? -9.483 3.023 21.133 1.00 97.31 68 ASP A O 1
ATOM 521 N N . PRO A 1 69 ? -11.615 3.593 21.545 1.00 95.88 69 PRO A N 1
ATOM 522 C CA . PRO A 1 69 ? -11.966 3.692 20.135 1.00 95.88 69 PRO A CA 1
ATOM 523 C C . PRO A 1 69 ? -11.361 4.925 19.445 1.00 95.88 69 PRO A C 1
ATOM 525 O O . PRO A 1 69 ? -11.505 5.046 18.225 1.00 95.88 69 PRO A O 1
ATOM 528 N N . THR A 1 70 ? -10.709 5.830 20.187 1.00 95.62 70 THR A N 1
ATOM 529 C CA . THR A 1 70 ? -10.060 7.038 19.653 1.00 95.62 70 THR A CA 1
ATOM 530 C C . THR A 1 70 ? -8.587 6.832 19.303 1.00 95.62 70 THR A C 1
ATOM 532 O O . THR A 1 70 ? -8.013 7.654 18.589 1.00 95.62 70 THR A O 1
ATOM 535 N N . ASP A 1 71 ? -7.990 5.697 19.685 1.00 96.38 71 ASP A N 1
ATOM 536 C CA . ASP A 1 71 ? -6.684 5.285 19.170 1.00 96.38 71 ASP A CA 1
ATOM 537 C C . ASP A 1 71 ? -6.826 4.819 17.710 1.00 96.38 71 ASP A C 1
ATOM 539 O O . ASP A 1 71 ? -6.972 3.644 17.375 1.00 96.38 71 ASP A O 1
ATOM 543 N N . TRP A 1 72 ? -6.810 5.757 16.769 1.00 97.31 72 TRP A N 1
ATOM 544 C CA . TRP A 1 72 ? -7.041 5.422 15.365 1.00 97.31 72 TRP A CA 1
ATOM 545 C C . TRP A 1 72 ? -5.894 4.632 14.718 1.00 97.31 72 TRP A C 1
ATOM 547 O O . TRP A 1 72 ? -6.062 4.123 13.605 1.00 97.31 72 TRP A O 1
ATOM 557 N N . ALA A 1 73 ? -4.721 4.539 15.358 1.00 96.88 73 ALA A N 1
ATOM 558 C CA . ALA A 1 73 ? -3.603 3.751 14.842 1.00 96.88 73 ALA A CA 1
ATOM 559 C C . ALA A 1 73 ? -3.871 2.245 14.984 1.00 96.88 73 ALA A C 1
ATOM 561 O O . ALA A 1 73 ? -3.447 1.459 14.130 1.00 96.88 73 ALA A O 1
ATOM 562 N N . VAL A 1 74 ? -4.626 1.819 16.005 1.00 98.19 74 VAL A N 1
ATOM 563 C CA . VAL A 1 74 ? -4.949 0.392 16.176 1.00 98.19 74 VAL A CA 1
ATOM 564 C C . VAL A 1 74 ? -5.903 -0.136 15.105 1.00 98.19 74 VAL A C 1
ATOM 566 O O . VAL A 1 74 ? -5.797 -1.302 14.725 1.00 98.19 74 VAL A O 1
ATOM 569 N N . TYR A 1 75 ? -6.728 0.717 14.496 1.00 98.69 75 TYR A N 1
ATOM 570 C CA . TYR A 1 75 ? -7.528 0.332 13.330 1.00 98.69 75 TYR A CA 1
ATOM 571 C C . TYR A 1 75 ? -6.661 0.039 12.101 1.00 98.69 75 TYR A C 1
ATOM 573 O O . TYR A 1 75 ? -6.941 -0.915 11.376 1.00 98.69 75 TYR A O 1
ATOM 581 N N . ASP A 1 76 ? -5.583 0.804 11.875 1.00 98.19 76 ASP A N 1
ATOM 582 C CA . ASP A 1 76 ? -4.621 0.521 10.795 1.00 98.19 76 ASP A CA 1
ATOM 583 C C . ASP A 1 76 ? -3.987 -0.865 11.004 1.00 98.19 76 ASP A C 1
ATOM 585 O O . ASP A 1 76 ? -3.875 -1.665 10.072 1.00 98.19 76 ASP A O 1
ATOM 589 N N . ASN A 1 77 ? -3.650 -1.195 12.256 1.00 98.06 77 ASN A N 1
ATOM 590 C CA . ASN A 1 77 ? -3.105 -2.500 12.624 1.00 98.06 77 ASN A CA 1
ATOM 591 C C . ASN A 1 77 ? -4.102 -3.640 12.383 1.00 98.06 77 ASN A C 1
ATOM 593 O O . ASN A 1 77 ? -3.711 -4.664 11.815 1.00 98.06 77 ASN A O 1
ATOM 597 N N . ALA A 1 78 ? -5.364 -3.457 12.783 1.00 98.62 78 ALA A N 1
ATOM 598 C CA . ALA A 1 78 ? -6.436 -4.424 12.569 1.00 98.62 78 ALA A CA 1
ATOM 599 C C . ALA A 1 78 ? -6.724 -4.632 11.074 1.00 98.62 78 ALA A C 1
ATOM 601 O O . ALA A 1 78 ? -6.816 -5.773 10.616 1.00 98.62 78 ALA A O 1
ATOM 602 N N . GLY A 1 79 ? -6.803 -3.545 10.300 1.00 98.44 79 GLY A N 1
ATOM 603 C CA . GLY A 1 79 ? -7.029 -3.580 8.856 1.00 98.44 79 GLY A CA 1
ATOM 604 C C . GLY A 1 79 ? -5.929 -4.341 8.117 1.00 98.44 79 GLY A C 1
ATOM 605 O O . GLY A 1 79 ? -6.217 -5.297 7.396 1.00 98.44 79 GLY A O 1
ATOM 606 N N . VAL A 1 80 ? -4.659 -3.995 8.364 1.00 97.38 80 VAL A N 1
ATOM 607 C CA . VAL A 1 80 ? -3.515 -4.691 7.748 1.00 97.38 80 VAL A CA 1
ATOM 608 C C . VAL A 1 80 ? -3.488 -6.164 8.153 1.00 97.38 80 VAL A C 1
ATOM 610 O O . VAL A 1 80 ? -3.256 -7.026 7.306 1.00 97.38 80 VAL A O 1
ATOM 613 N N . ALA A 1 81 ? -3.752 -6.487 9.421 1.00 98.06 81 ALA A N 1
ATOM 614 C CA . ALA A 1 81 ? -3.821 -7.876 9.864 1.00 98.06 81 ALA A CA 1
ATOM 615 C C . ALA A 1 81 ? -4.935 -8.654 9.139 1.00 98.06 81 ALA A C 1
ATOM 617 O O . ALA A 1 81 ? -4.693 -9.759 8.654 1.00 98.06 81 ALA A O 1
ATOM 618 N N . CYS A 1 82 ? -6.127 -8.066 8.994 1.00 98.50 82 CYS A N 1
ATOM 619 C CA . CYS A 1 82 ? -7.235 -8.673 8.257 1.00 98.50 82 CYS A CA 1
ATOM 620 C C . CYS A 1 82 ? -6.879 -8.930 6.788 1.00 98.50 82 CYS A C 1
ATOM 622 O O . CYS A 1 82 ? -7.095 -10.038 6.295 1.00 98.50 82 CYS A O 1
ATOM 624 N N . ASP A 1 83 ? -6.284 -7.955 6.103 1.00 97.50 83 ASP A N 1
ATOM 625 C CA . ASP A 1 83 ? -5.878 -8.090 4.702 1.00 97.50 83 ASP A CA 1
ATOM 626 C C . ASP A 1 83 ? -4.854 -9.221 4.497 1.00 97.50 83 ASP A C 1
ATOM 628 O O . ASP A 1 83 ? -5.002 -10.079 3.612 1.00 97.50 83 ASP A O 1
ATOM 632 N N . ARG A 1 84 ? -3.858 -9.296 5.390 1.00 95.38 84 ARG A N 1
ATOM 633 C CA . ARG A 1 84 ? -2.825 -10.344 5.388 1.00 95.38 84 ARG A CA 1
ATOM 634 C C . ARG A 1 84 ? -3.391 -11.734 5.660 1.00 95.38 84 ARG A C 1
ATOM 636 O O . ARG A 1 84 ? -2.896 -12.702 5.090 1.00 95.38 84 ARG A O 1
ATOM 643 N N . LEU A 1 85 ? -4.470 -11.823 6.434 1.00 96.50 85 LEU A N 1
ATOM 644 C CA . LEU A 1 85 ? -5.246 -13.049 6.651 1.00 96.50 85 LEU A CA 1
ATOM 645 C C . LEU A 1 85 ? -6.235 -13.365 5.515 1.00 96.50 85 LEU A C 1
ATOM 647 O O . LEU A 1 85 ? -6.936 -14.369 5.584 1.00 96.50 85 LEU A O 1
ATOM 651 N N . GLY A 1 86 ? -6.333 -12.522 4.480 1.00 95.44 86 GLY A N 1
ATOM 652 C CA . GLY A 1 86 ? -7.307 -12.698 3.395 1.00 95.44 86 GLY A CA 1
ATOM 653 C C . GLY A 1 86 ? -8.734 -12.291 3.736 1.00 95.44 86 GLY A C 1
ATOM 654 O O . GLY A 1 86 ? -9.630 -12.503 2.928 1.00 95.44 86 GLY A O 1
ATOM 655 N N . LYS A 1 87 ? -8.947 -11.653 4.886 1.00 98.00 87 LYS A N 1
ATOM 656 C CA . LYS A 1 87 ? -10.245 -11.146 5.337 1.00 98.00 87 LYS A CA 1
ATOM 657 C C . LYS A 1 87 ? -10.461 -9.720 4.815 1.00 98.00 87 LYS A C 1
ATOM 659 O O . LYS A 1 87 ? -10.591 -8.790 5.607 1.00 98.00 87 LYS A O 1
ATOM 664 N N . CYS A 1 88 ? -10.450 -9.534 3.493 1.00 97.88 88 CYS A N 1
ATOM 665 C CA . CYS A 1 88 ? -10.452 -8.197 2.882 1.00 97.88 88 CYS A CA 1
ATOM 666 C C . CYS A 1 88 ? -11.707 -7.375 3.223 1.00 97.88 88 CYS A C 1
ATOM 668 O O . CYS A 1 88 ? -11.578 -6.190 3.513 1.00 97.88 88 CYS A O 1
ATOM 670 N N . ASP A 1 89 ? -12.892 -7.990 3.302 1.00 98.62 89 ASP A N 1
ATOM 671 C CA . ASP A 1 89 ? -14.108 -7.280 3.736 1.00 98.62 89 ASP A CA 1
ATOM 672 C C . ASP A 1 89 ? -13.984 -6.754 5.167 1.00 98.62 89 ASP A C 1
ATOM 674 O O . ASP A 1 89 ? -14.332 -5.610 5.449 1.00 98.62 89 ASP A O 1
ATOM 678 N N . LYS A 1 90 ? -13.399 -7.554 6.067 1.00 98.62 90 LYS A N 1
ATOM 679 C CA . LYS A 1 90 ? -13.123 -7.120 7.441 1.00 98.62 90 LYS A CA 1
ATOM 680 C C . LYS A 1 90 ? -12.068 -6.010 7.474 1.00 98.62 90 LYS A C 1
ATOM 682 O O . LYS A 1 90 ? -12.190 -5.094 8.277 1.00 98.62 90 LYS A O 1
ATOM 687 N N . ALA A 1 91 ? -11.061 -6.057 6.599 1.00 98.69 91 ALA A N 1
ATOM 688 C CA . ALA A 1 91 ? -10.056 -4.999 6.489 1.00 98.69 91 ALA A CA 1
ATOM 689 C C . ALA A 1 91 ? -10.680 -3.654 6.077 1.00 98.69 91 ALA A C 1
ATOM 691 O O . ALA A 1 91 ? -10.366 -2.624 6.672 1.00 98.69 91 ALA A O 1
ATOM 692 N N . ILE A 1 92 ? -11.602 -3.676 5.110 1.00 98.81 92 ILE A N 1
ATOM 693 C CA . ILE A 1 92 ? -12.358 -2.495 4.674 1.00 98.81 92 ILE A CA 1
ATOM 694 C C . ILE A 1 92 ? -13.272 -2.001 5.801 1.00 98.81 92 ILE A C 1
ATOM 696 O O . ILE A 1 92 ? -13.218 -0.822 6.140 1.00 98.81 92 ILE A O 1
ATOM 700 N N . ALA A 1 93 ? -14.009 -2.898 6.464 1.00 98.69 93 ALA A N 1
ATOM 701 C CA . ALA A 1 93 ? -14.867 -2.541 7.594 1.00 98.69 93 ALA A CA 1
ATOM 702 C C . ALA A 1 93 ? -14.087 -1.885 8.753 1.00 98.69 93 ALA A C 1
ATOM 704 O O . ALA A 1 93 ? -14.581 -0.952 9.383 1.00 98.69 93 ALA A O 1
ATOM 705 N N . MET A 1 94 ? -12.844 -2.311 9.016 1.00 98.62 94 MET A N 1
ATOM 706 C CA . MET A 1 94 ? -11.976 -1.659 10.011 1.00 98.62 94 MET A CA 1
ATOM 707 C C . MET A 1 94 ? -11.627 -0.221 9.622 1.00 98.62 94 MET A C 1
ATOM 709 O O . MET A 1 94 ? -11.555 0.654 10.482 1.00 98.62 94 MET A O 1
ATOM 713 N N . MET A 1 95 ? -11.425 0.045 8.334 1.00 98.69 95 MET A N 1
ATOM 714 C CA . MET A 1 95 ? -11.169 1.400 7.850 1.00 98.69 95 MET A CA 1
ATOM 715 C C . MET A 1 95 ? -12.425 2.273 7.880 1.00 98.69 95 MET A C 1
ATOM 717 O O . MET A 1 95 ? -12.342 3.442 8.241 1.00 98.69 95 MET A O 1
ATOM 721 N N . GLU A 1 96 ? -13.594 1.717 7.570 1.00 98.50 96 GLU A N 1
ATOM 722 C CA . GLU A 1 96 ? -14.875 2.421 7.709 1.00 98.50 96 GLU A CA 1
ATOM 723 C C . GLU A 1 96 ? -15.165 2.770 9.177 1.00 98.50 96 GLU A C 1
ATOM 725 O O . GLU A 1 96 ? -15.542 3.901 9.486 1.00 98.50 96 GLU A O 1
ATOM 730 N N . ALA A 1 97 ? -14.900 1.840 10.101 1.00 98.44 97 ALA A N 1
ATOM 731 C CA . ALA A 1 97 ? -15.007 2.086 11.537 1.00 98.44 97 ALA A CA 1
ATOM 732 C C . ALA A 1 97 ? -14.027 3.174 12.009 1.00 98.44 97 ALA A C 1
ATOM 734 O O . ALA A 1 97 ? -14.426 4.075 12.745 1.00 98.44 97 ALA A O 1
ATOM 735 N N . LYS A 1 98 ? -12.775 3.151 11.525 1.00 98.50 98 LYS A N 1
ATOM 736 C CA . LYS A 1 98 ? -11.790 4.217 11.771 1.00 98.50 98 LYS A CA 1
ATOM 737 C C . LYS A 1 98 ? -12.301 5.572 11.287 1.00 98.50 98 LYS A C 1
ATOM 739 O O . LYS A 1 98 ? -12.230 6.549 12.026 1.00 98.50 98 LYS A O 1
ATOM 744 N N . ALA A 1 99 ? -12.822 5.633 10.060 1.00 98.38 99 ALA A N 1
ATOM 745 C CA . ALA A 1 99 ? -13.357 6.860 9.477 1.00 98.38 99 ALA A CA 1
ATOM 746 C C . ALA A 1 99 ? -14.499 7.430 10.328 1.00 98.38 99 ALA A C 1
ATOM 748 O O . ALA A 1 99 ? -14.507 8.623 10.629 1.00 98.38 99 ALA A O 1
ATOM 749 N N . LYS A 1 100 ? -15.415 6.564 10.780 1.00 98.25 100 LYS A N 1
ATOM 750 C CA . LYS A 1 100 ? -16.495 6.950 11.688 1.00 98.25 100 LYS A CA 1
ATOM 751 C C . LYS A 1 100 ? -15.965 7.462 13.031 1.00 98.25 100 LYS A C 1
ATOM 753 O O . LYS A 1 100 ? -16.389 8.524 13.469 1.00 98.25 100 LYS A O 1
ATOM 758 N N . ALA A 1 101 ? -15.020 6.762 13.657 1.00 97.94 101 ALA A N 1
ATOM 759 C CA . ALA A 1 101 ? -14.434 7.187 14.930 1.00 97.94 101 ALA A CA 1
ATOM 760 C C . ALA A 1 101 ? -13.725 8.550 14.820 1.00 97.94 101 ALA A C 1
ATOM 762 O O . ALA A 1 101 ? -13.843 9.388 15.711 1.00 97.94 101 ALA A O 1
ATOM 763 N N . MET A 1 102 ? -13.023 8.797 13.711 1.00 97.94 102 MET A N 1
ATOM 764 C CA . MET A 1 102 ? -12.404 10.093 13.416 1.00 97.94 102 MET A CA 1
ATOM 765 C C . MET A 1 102 ? -13.451 11.197 13.228 1.00 97.94 102 MET A C 1
ATOM 767 O O . MET A 1 102 ? -13.271 12.307 13.726 1.00 97.94 102 MET A O 1
ATOM 771 N N . GLN A 1 103 ? -14.551 10.900 12.531 1.00 97.69 103 GLN A N 1
ATOM 772 C CA . GLN A 1 103 ? -15.653 11.842 12.341 1.00 97.69 103 GLN A CA 1
ATOM 773 C C . GLN A 1 103 ? -16.337 12.190 13.669 1.00 97.69 103 GLN A C 1
ATOM 775 O O . GLN A 1 103 ? -16.525 13.368 13.958 1.00 97.69 103 GLN A O 1
ATOM 780 N N . ASP A 1 104 ? -16.672 11.187 14.483 1.00 97.44 104 ASP A N 1
ATOM 781 C CA . ASP A 1 104 ? -17.341 11.370 15.778 1.00 97.44 104 ASP A CA 1
ATOM 782 C C . ASP A 1 104 ? -16.475 12.207 16.746 1.00 97.44 104 ASP A C 1
ATOM 784 O O . ASP A 1 104 ? -16.992 12.962 17.569 1.00 97.44 104 ASP A O 1
ATOM 788 N N . ALA A 1 105 ? -15.149 12.130 16.604 1.00 96.75 105 ALA A N 1
ATOM 789 C CA . ALA A 1 105 ? -14.175 12.917 17.355 1.00 96.75 105 ALA A CA 1
ATOM 790 C C . ALA A 1 105 ? -13.832 14.285 16.725 1.00 96.75 105 ALA A C 1
ATOM 792 O O . ALA A 1 105 ? -12.953 14.982 17.232 1.00 96.75 105 ALA A O 1
ATOM 793 N N . ASN A 1 106 ? -14.498 14.685 15.635 1.00 96.75 106 ASN A N 1
ATOM 794 C CA . ASN A 1 106 ? -14.226 15.920 14.887 1.00 96.75 106 ASN A CA 1
ATOM 795 C C . ASN A 1 106 ? -12.753 16.068 14.458 1.00 96.75 106 ASN A C 1
ATOM 797 O O . ASN A 1 106 ? -12.160 17.143 14.586 1.00 96.75 106 ASN A O 1
ATOM 801 N N . PHE A 1 107 ? -12.154 14.984 13.957 1.00 96.69 107 PHE A N 1
ATOM 802 C CA . PHE A 1 107 ? -10.775 14.985 13.479 1.00 96.69 107 PHE A CA 1
ATOM 803 C C . PHE A 1 107 ? -10.531 16.042 12.396 1.00 96.69 107 PHE A C 1
ATOM 805 O O . PHE A 1 107 ? -11.261 16.125 11.407 1.00 96.69 107 PHE A O 1
ATOM 812 N N . ASP A 1 108 ? -9.436 16.785 12.544 1.00 95.69 108 ASP A N 1
ATOM 813 C CA . ASP A 1 108 ? -9.010 17.820 11.610 1.00 95.69 108 ASP A CA 1
ATOM 814 C C . ASP A 1 108 ? -7.606 17.510 11.083 1.00 95.69 108 ASP A C 1
ATOM 816 O O . ASP A 1 108 ? -6.595 17.758 11.741 1.00 95.69 108 ASP A O 1
ATOM 820 N N . ALA A 1 109 ? -7.550 16.983 9.859 1.00 94.25 109 ALA A N 1
ATOM 821 C CA . ALA A 1 109 ? -6.308 16.584 9.202 1.00 94.25 109 ALA A CA 1
ATOM 822 C C . ALA A 1 109 ? -5.291 17.730 9.068 1.00 94.25 109 ALA A C 1
ATOM 824 O O . ALA A 1 109 ? -4.094 17.465 8.976 1.00 94.25 109 ALA A O 1
ATOM 825 N N . SER A 1 110 ? -5.752 18.989 9.054 1.00 93.44 110 SER A N 1
ATOM 826 C CA . SER A 1 110 ? -4.883 20.161 8.903 1.00 93.44 110 SER A CA 1
ATOM 827 C C . SER A 1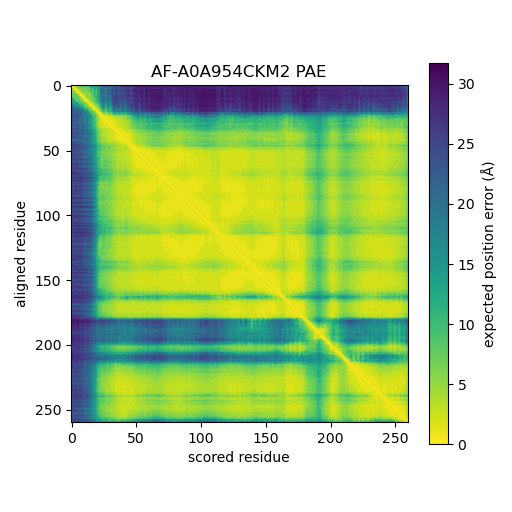 110 ? -4.057 20.476 10.152 1.00 93.44 110 SER A C 1
ATOM 829 O O . SER A 1 110 ? -3.082 21.220 10.067 1.00 93.44 110 SER A O 1
ATOM 831 N N . LYS A 1 111 ? -4.430 19.902 11.302 1.00 94.75 111 LYS A N 1
ATOM 832 C CA . LYS A 1 111 ? -3.763 20.108 12.596 1.00 94.75 111 LYS A CA 1
ATOM 833 C C . LYS A 1 111 ? -2.747 19.023 12.945 1.00 94.75 111 LYS A C 1
ATOM 835 O O . LYS A 1 111 ? -2.081 19.131 13.968 1.00 94.75 111 LYS A O 1
ATOM 840 N N . GLU A 1 112 ? -2.618 17.998 12.111 1.00 93.19 112 GLU A N 1
ATOM 841 C CA . GLU A 1 112 ? -1.790 16.825 12.383 1.00 93.19 112 GLU A CA 1
ATOM 842 C C . GLU A 1 112 ? -0.572 16.760 11.455 1.00 93.19 112 GLU A C 1
ATOM 844 O O . GLU A 1 112 ? -0.691 17.043 10.257 1.00 93.19 112 GLU A O 1
ATOM 849 N N . PRO A 1 113 ? 0.599 16.330 11.956 1.00 92.88 113 PRO A N 1
ATOM 850 C CA . PRO A 1 113 ? 1.766 16.120 11.115 1.00 92.88 113 PRO A CA 1
ATOM 851 C C . PRO A 1 113 ? 1.551 14.955 10.140 1.00 92.88 113 PRO A C 1
ATOM 853 O O . PRO A 1 113 ? 0.952 13.928 10.466 1.00 92.88 113 PRO A O 1
ATOM 856 N N . GLN A 1 114 ? 2.088 15.099 8.929 1.00 88.69 114 GLN A N 1
ATOM 857 C CA . GLN A 1 114 ? 2.070 14.041 7.923 1.00 88.69 114 GLN A CA 1
ATOM 858 C C . GLN A 1 114 ? 3.166 12.979 8.176 1.00 88.69 114 GLN A C 1
ATOM 860 O O . GLN A 1 114 ? 4.250 13.334 8.640 1.00 88.69 114 GLN A O 1
ATOM 865 N N . PRO A 1 115 ? 2.943 11.694 7.820 1.00 89.88 115 PRO A N 1
ATOM 866 C CA . PRO A 1 115 ? 1.674 11.120 7.370 1.00 89.88 115 PRO A CA 1
ATOM 867 C C . PRO A 1 115 ? 0.673 11.009 8.532 1.00 89.88 115 PRO A C 1
ATOM 869 O O . PRO A 1 115 ? 0.945 10.334 9.526 1.00 89.88 115 PRO A O 1
ATOM 872 N N . ASN A 1 116 ? -0.500 11.628 8.401 1.00 94.31 116 ASN A N 1
ATOM 873 C CA . ASN A 1 116 ? -1.513 11.653 9.462 1.00 94.31 116 ASN A CA 1
ATOM 874 C C . ASN A 1 116 ? -2.504 10.465 9.345 1.00 94.31 116 ASN A C 1
ATOM 876 O O . ASN A 1 116 ? -2.371 9.576 8.494 1.00 94.31 116 ASN A O 1
ATOM 880 N N . HIS A 1 117 ? -3.529 10.433 10.203 1.00 96.31 117 HIS A N 1
ATOM 881 C CA . HIS A 1 117 ? -4.540 9.369 10.186 1.00 96.31 117 HIS A CA 1
ATOM 882 C C . HIS A 1 117 ? -5.447 9.376 8.945 1.00 96.31 117 HIS A C 1
ATOM 884 O O . HIS A 1 117 ? -5.832 8.288 8.508 1.00 96.31 117 HIS A O 1
ATOM 890 N N . SER A 1 118 ? -5.745 10.550 8.371 1.00 97.31 118 SER A N 1
ATOM 891 C CA . SER A 1 118 ? -6.530 10.706 7.133 1.00 97.31 118 SER A CA 1
ATOM 892 C C . SER A 1 118 ? -5.777 10.133 5.935 1.00 97.31 118 SER A C 1
ATOM 894 O O . SER A 1 118 ? -6.329 9.319 5.192 1.00 97.31 118 SER A O 1
ATOM 896 N N . TYR A 1 119 ? -4.492 10.467 5.805 1.00 96.75 119 TYR A N 1
ATOM 897 C CA . TYR A 1 119 ? -3.606 9.874 4.810 1.00 96.75 119 TYR A CA 1
ATOM 898 C C . TYR A 1 119 ? -3.595 8.340 4.911 1.00 96.75 119 TYR A C 1
ATOM 900 O O . TYR A 1 119 ? -3.896 7.647 3.936 1.00 96.75 119 TYR A O 1
ATOM 908 N N . ARG A 1 120 ? -3.299 7.794 6.104 1.00 96.44 120 ARG A N 1
ATOM 909 C CA . ARG A 1 120 ? -3.204 6.335 6.309 1.00 96.44 120 ARG A CA 1
ATOM 910 C C . ARG A 1 120 ? -4.518 5.620 6.014 1.00 96.44 120 ARG A C 1
ATOM 912 O O . ARG A 1 120 ? -4.497 4.546 5.423 1.00 96.44 120 ARG A O 1
ATOM 919 N N . LEU A 1 121 ? -5.647 6.221 6.396 1.00 98.19 121 LEU A N 1
ATOM 920 C CA . LEU A 1 121 ? -6.981 5.697 6.106 1.00 98.19 121 LEU A CA 1
ATOM 921 C C . LEU A 1 121 ? -7.187 5.516 4.594 1.00 98.19 121 LEU A C 1
ATOM 923 O O . LEU A 1 121 ? -7.555 4.428 4.156 1.00 98.19 121 LEU A O 1
ATOM 927 N N . LYS A 1 122 ? -6.899 6.552 3.798 1.00 98.12 122 LYS A N 1
ATOM 928 C CA . LYS A 1 122 ? -7.050 6.526 2.333 1.00 98.12 122 LYS A CA 1
ATOM 929 C C . LYS A 1 122 ? -6.093 5.527 1.682 1.00 98.12 122 LYS A C 1
ATOM 931 O O . LYS A 1 122 ? -6.514 4.708 0.869 1.00 98.12 122 LYS A O 1
ATOM 936 N N . ALA A 1 123 ? -4.820 5.535 2.082 1.00 96.75 123 ALA A N 1
ATOM 937 C CA . ALA A 1 123 ? -3.817 4.610 1.554 1.00 96.75 123 ALA A CA 1
ATOM 938 C C . ALA A 1 123 ? -4.182 3.134 1.833 1.00 96.75 123 ALA A C 1
ATOM 940 O O . ALA A 1 123 ? -4.103 2.284 0.939 1.00 96.75 123 ALA A O 1
ATOM 941 N N . ASN A 1 124 ? -4.644 2.833 3.052 1.00 97.81 124 ASN A N 1
ATOM 942 C CA . ASN A 1 124 ? -5.078 1.492 3.441 1.00 97.81 124 ASN A CA 1
ATOM 943 C C . ASN A 1 124 ? -6.368 1.075 2.727 1.00 97.81 124 ASN A C 1
ATOM 945 O O . ASN A 1 124 ? -6.399 -0.008 2.149 1.00 97.81 124 ASN A O 1
ATOM 949 N N . LEU A 1 125 ? -7.400 1.931 2.690 1.00 98.25 125 LEU A N 1
ATOM 950 C CA . LEU A 1 125 ? -8.637 1.655 1.947 1.00 98.25 125 LEU A CA 1
ATOM 951 C C . LEU A 1 125 ? -8.347 1.330 0.487 1.00 98.25 125 LEU A C 1
ATOM 953 O O . LEU A 1 125 ? -8.814 0.311 -0.021 1.00 98.25 125 LEU A O 1
ATOM 957 N N . GLY A 1 126 ? -7.542 2.166 -0.173 1.00 97.62 126 GLY A N 1
ATOM 958 C CA . GLY A 1 126 ? -7.202 1.957 -1.572 1.00 97.62 126 GLY A CA 1
ATOM 959 C C . GLY A 1 126 ? -6.514 0.613 -1.812 1.00 97.62 126 GLY A C 1
ATOM 960 O O . GLY A 1 126 ? -6.864 -0.124 -2.732 1.00 97.62 126 GLY A O 1
ATOM 961 N N . THR A 1 127 ? -5.593 0.250 -0.921 1.00 96.75 127 THR A N 1
ATOM 962 C CA . THR A 1 127 ? -4.898 -1.042 -0.954 1.00 96.75 127 THR A CA 1
ATOM 963 C C . THR A 1 127 ? -5.849 -2.219 -0.720 1.00 96.75 127 THR A C 1
ATOM 965 O O . THR A 1 127 ? -5.823 -3.191 -1.473 1.00 96.75 127 THR A O 1
ATOM 968 N N . PHE A 1 128 ? -6.729 -2.139 0.280 1.00 98.25 128 PHE A N 1
ATOM 969 C CA . PHE A 1 128 ? -7.641 -3.235 0.614 1.00 98.25 128 PHE A CA 1
ATOM 970 C C . PHE A 1 128 ? -8.689 -3.481 -0.471 1.00 98.25 128 PHE A C 1
ATOM 972 O O . PHE A 1 128 ? -9.008 -4.640 -0.737 1.00 98.25 128 PHE A O 1
ATOM 979 N N . TYR A 1 129 ? -9.170 -2.433 -1.146 1.00 98.50 129 TYR A N 1
ATOM 980 C CA . TYR A 1 129 ? -10.071 -2.591 -2.287 1.00 98.50 129 TYR A CA 1
ATOM 981 C C . TYR A 1 129 ? -9.420 -3.395 -3.419 1.00 98.50 129 TYR A C 1
ATOM 983 O O . TYR A 1 129 ? -9.964 -4.419 -3.833 1.00 98.50 129 TYR A O 1
ATOM 991 N N . VAL A 1 130 ? -8.225 -3.009 -3.884 1.00 96.81 130 VAL A N 1
ATOM 992 C CA . VAL A 1 130 ? -7.571 -3.757 -4.973 1.00 96.81 130 VAL A CA 1
ATOM 993 C C . VAL A 1 130 ? -7.169 -5.169 -4.537 1.00 96.81 130 VAL A C 1
ATOM 995 O O . VAL A 1 130 ? -7.279 -6.107 -5.323 1.00 96.81 130 VAL A O 1
ATOM 998 N N . HIS A 1 131 ? -6.783 -5.370 -3.273 1.00 96.56 131 HIS A N 1
ATOM 999 C CA . HIS A 1 131 ? -6.528 -6.711 -2.746 1.00 96.56 131 HIS A CA 1
ATOM 1000 C C . HIS A 1 131 ? -7.787 -7.582 -2.737 1.00 96.56 131 HIS A C 1
ATOM 1002 O O . HIS A 1 131 ? -7.703 -8.751 -3.117 1.00 96.56 131 HIS A O 1
ATOM 1008 N N . ARG A 1 132 ? -8.952 -7.037 -2.358 1.00 97.69 132 ARG A N 1
ATOM 1009 C CA . ARG A 1 132 ? -10.226 -7.763 -2.437 1.00 97.69 132 ARG A CA 1
ATOM 1010 C C . ARG A 1 132 ? -10.533 -8.174 -3.871 1.00 97.69 132 ARG A C 1
ATOM 1012 O O . ARG A 1 132 ? -10.850 -9.338 -4.108 1.00 97.69 132 ARG A O 1
ATOM 1019 N N . TRP A 1 133 ? -10.367 -7.263 -4.824 1.00 97.00 133 TRP A N 1
ATOM 1020 C CA . TRP A 1 133 ? -10.563 -7.560 -6.240 1.00 97.00 133 TRP A CA 1
ATOM 1021 C C . TRP A 1 133 ? -9.637 -8.685 -6.732 1.00 97.00 133 TRP A C 1
ATOM 1023 O O . TRP A 1 133 ? -10.106 -9.662 -7.314 1.00 97.00 133 TRP A O 1
ATOM 1033 N N . ILE A 1 134 ? -8.339 -8.625 -6.405 1.00 94.12 134 ILE A N 1
ATOM 1034 C CA . ILE A 1 134 ? -7.373 -9.683 -6.751 1.00 94.12 134 ILE A CA 1
ATOM 1035 C C . ILE A 1 134 ? -7.790 -11.026 -6.133 1.00 94.12 134 ILE A C 1
ATOM 1037 O O . ILE A 1 134 ? -7.827 -12.045 -6.821 1.00 94.12 134 ILE A O 1
ATOM 1041 N N . LYS A 1 135 ? -8.128 -11.048 -4.837 1.00 93.88 135 LYS A N 1
ATOM 1042 C CA . LYS A 1 135 ? -8.464 -12.290 -4.117 1.00 93.88 135 LYS A CA 1
ATOM 1043 C C . LYS A 1 135 ? -9.802 -12.895 -4.528 1.00 93.88 135 LYS A C 1
ATOM 1045 O O . LYS A 1 135 ? -9.982 -14.098 -4.375 1.00 93.88 135 LYS A O 1
ATOM 1050 N N . THR A 1 136 ? -10.717 -12.090 -5.057 1.00 95.12 136 THR A N 1
ATOM 1051 C CA . THR A 1 136 ? -12.017 -12.553 -5.569 1.00 95.12 136 THR A CA 1
ATOM 1052 C C . THR A 1 136 ? -11.977 -12.936 -7.051 1.00 95.12 136 THR A C 1
ATOM 1054 O O . THR A 1 136 ? -13.019 -13.220 -7.638 1.00 95.12 136 THR A O 1
ATOM 1057 N N . GLY A 1 137 ? -10.780 -13.018 -7.642 1.00 93.62 137 GLY A N 1
ATOM 1058 C CA . GLY A 1 137 ? -10.557 -13.602 -8.965 1.00 93.62 137 GLY A CA 1
ATOM 1059 C C . GLY A 1 137 ? -10.095 -12.621 -10.034 1.00 93.62 137 GLY A C 1
ATOM 1060 O O . GLY A 1 137 ? -9.950 -13.041 -11.177 1.00 93.62 137 GLY A O 1
ATOM 1061 N N . ALA A 1 138 ? -9.841 -11.354 -9.684 1.00 92.88 138 ALA A N 1
ATOM 1062 C CA . ALA A 1 138 ? -9.331 -10.351 -10.615 1.00 92.88 138 ALA A CA 1
ATOM 1063 C C . ALA A 1 138 ? -10.195 -10.224 -11.894 1.00 92.88 138 ALA A C 1
ATOM 1065 O O . ALA A 1 138 ? -9.691 -10.168 -13.016 1.00 92.88 138 ALA A O 1
ATOM 1066 N N . ASP A 1 139 ? -11.519 -10.204 -11.724 1.00 92.38 139 ASP A N 1
ATOM 1067 C CA . ASP A 1 139 ? -12.478 -10.173 -12.829 1.00 92.38 139 ASP A CA 1
ATOM 1068 C C . ASP A 1 139 ? -12.605 -8.757 -13.424 1.00 92.38 139 ASP A C 1
ATOM 1070 O O . ASP A 1 139 ? -13.087 -7.830 -12.766 1.00 92.38 139 ASP A O 1
ATOM 1074 N N . TRP A 1 140 ? -12.210 -8.589 -14.692 1.00 90.62 140 TRP A N 1
ATOM 1075 C CA . TRP A 1 140 ? -12.349 -7.336 -15.450 1.00 90.62 140 TRP A CA 1
ATOM 1076 C C . TRP A 1 140 ? -13.784 -6.907 -15.742 1.00 90.62 140 TRP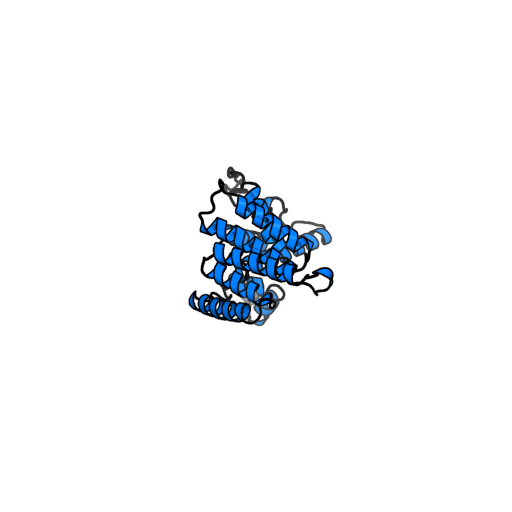 A C 1
ATOM 1078 O O . TRP A 1 140 ? -13.999 -5.746 -16.101 1.00 90.62 140 TRP A O 1
ATOM 1088 N N . ALA A 1 141 ? -14.772 -7.778 -15.543 1.00 91.38 141 ALA A N 1
ATOM 1089 C CA . ALA A 1 141 ? -16.172 -7.375 -15.531 1.00 91.38 141 ALA A CA 1
ATOM 1090 C C . ALA A 1 141 ? -16.579 -6.671 -14.219 1.00 91.38 141 ALA A C 1
ATOM 1092 O O . ALA A 1 141 ? -17.600 -5.988 -14.196 1.00 91.38 141 ALA A O 1
ATOM 1093 N N . LYS A 1 142 ? -15.795 -6.802 -13.136 1.00 94.12 142 LYS A N 1
ATOM 1094 C CA . LYS A 1 142 ? -16.120 -6.305 -11.786 1.00 94.12 142 LYS A CA 1
ATOM 1095 C C . LYS A 1 142 ? -15.058 -5.329 -11.284 1.00 94.12 142 LYS A C 1
ATOM 1097 O O . LYS A 1 142 ? -14.239 -5.656 -10.432 1.00 94.12 142 LYS A O 1
ATOM 1102 N N . MET A 1 143 ? -15.081 -4.115 -11.824 1.00 95.31 143 MET A N 1
ATOM 1103 C CA . MET A 1 143 ? -14.023 -3.111 -11.635 1.00 95.31 143 MET A CA 1
ATOM 1104 C C . MET A 1 143 ? -14.264 -2.079 -10.534 1.00 95.31 143 MET A C 1
ATOM 1106 O O . MET A 1 143 ? -13.452 -1.166 -10.358 1.00 95.31 143 MET A O 1
ATOM 1110 N N . ASP A 1 144 ? -15.345 -2.218 -9.773 1.00 96.94 144 ASP A N 1
ATOM 1111 C CA . ASP A 1 144 ? -15.728 -1.246 -8.746 1.00 96.94 144 ASP A CA 1
ATOM 1112 C C . ASP A 1 144 ? -14.637 -1.078 -7.687 1.00 96.94 144 ASP A C 1
ATOM 1114 O O . ASP A 1 144 ? -14.279 0.041 -7.327 1.00 96.94 144 ASP A O 1
ATOM 1118 N N . ASP A 1 145 ? -14.053 -2.185 -7.234 1.00 98.12 145 ASP A N 1
ATOM 1119 C CA . ASP A 1 145 ? -12.973 -2.173 -6.249 1.00 98.12 145 ASP A CA 1
ATOM 1120 C C . ASP A 1 145 ? -11.692 -1.543 -6.797 1.00 98.12 145 ASP A C 1
ATOM 1122 O O . ASP A 1 145 ? -11.047 -0.766 -6.102 1.00 98.12 145 ASP A O 1
ATOM 1126 N N . VAL A 1 146 ? -11.332 -1.801 -8.054 1.00 97.50 146 VAL A N 1
ATOM 1127 C CA . VAL A 1 146 ? -10.154 -1.166 -8.669 1.00 97.50 146 VAL A CA 1
ATOM 1128 C C . VAL A 1 146 ? -10.374 0.340 -8.833 1.00 97.50 146 VAL A C 1
ATOM 1130 O O . VAL A 1 146 ? -9.461 1.136 -8.606 1.00 97.50 146 VAL A O 1
ATOM 1133 N N . THR A 1 147 ? -11.599 0.747 -9.164 1.00 97.38 147 THR A N 1
ATOM 1134 C CA . THR A 1 147 ? -11.976 2.161 -9.288 1.00 97.38 147 THR A CA 1
ATOM 1135 C C . THR A 1 147 ? -11.917 2.865 -7.933 1.00 97.38 147 THR A C 1
ATOM 1137 O O . THR A 1 147 ? -11.230 3.878 -7.802 1.00 97.38 147 THR A O 1
ATOM 1140 N N . LYS A 1 148 ? -12.523 2.278 -6.892 1.00 98.31 148 LYS A N 1
ATOM 1141 C CA . LYS A 1 148 ? -12.429 2.777 -5.510 1.00 98.31 148 LYS A CA 1
ATOM 1142 C C . LYS A 1 148 ? -10.986 2.813 -5.019 1.00 98.31 148 LYS A C 1
ATOM 1144 O O . LYS A 1 148 ? -10.576 3.779 -4.380 1.00 98.31 148 LYS A O 1
ATOM 1149 N N . ALA A 1 149 ? -10.196 1.790 -5.346 1.00 98.25 149 ALA A N 1
ATOM 1150 C CA . ALA A 1 149 ? -8.781 1.749 -5.016 1.00 98.25 149 ALA A CA 1
ATOM 1151 C C . ALA A 1 149 ? -8.040 2.953 -5.600 1.00 98.25 149 ALA A C 1
ATOM 1153 O O . ALA A 1 149 ? -7.357 3.674 -4.873 1.00 98.25 149 ALA A O 1
ATOM 1154 N N . LYS A 1 150 ? -8.227 3.207 -6.899 1.00 98.00 150 LYS A N 1
ATOM 1155 C CA . LYS A 1 150 ? -7.623 4.336 -7.611 1.00 98.00 150 LYS A CA 1
ATOM 1156 C C . LYS A 1 150 ? -7.992 5.672 -6.966 1.00 98.00 150 LYS A C 1
ATOM 1158 O O . LYS A 1 150 ? -7.107 6.488 -6.729 1.00 98.00 150 LYS A O 1
ATOM 1163 N N . GLU A 1 151 ? -9.270 5.887 -6.664 1.00 98.31 151 GLU A N 1
ATOM 1164 C CA . GLU A 1 151 ? -9.752 7.121 -6.030 1.00 98.31 151 GLU A CA 1
ATOM 1165 C C . GLU A 1 151 ? -9.101 7.360 -4.663 1.00 98.31 151 GLU A C 1
ATOM 1167 O O . GLU A 1 151 ? -8.610 8.456 -4.389 1.00 98.31 151 GLU A O 1
ATOM 1172 N N . GLN A 1 152 ? -9.041 6.325 -3.823 1.00 98.31 152 GLN A N 1
ATOM 1173 C CA . GLN A 1 152 ? -8.471 6.420 -2.479 1.00 98.31 152 GLN A CA 1
ATOM 1174 C C . GLN A 1 152 ? -6.955 6.648 -2.507 1.00 98.31 152 GLN A C 1
ATOM 1176 O O . GLN A 1 152 ? -6.454 7.524 -1.801 1.00 98.31 152 GLN A O 1
ATOM 1181 N N . ILE A 1 153 ? -6.217 5.929 -3.360 1.00 97.69 153 ILE A N 1
ATOM 1182 C CA . ILE A 1 153 ? -4.770 6.138 -3.511 1.00 97.69 153 ILE A CA 1
ATOM 1183 C C . ILE A 1 153 ? -4.476 7.534 -4.079 1.00 97.69 153 ILE A C 1
ATOM 1185 O O . ILE A 1 153 ? -3.605 8.230 -3.559 1.00 97.69 153 ILE A O 1
ATOM 1189 N N . ALA A 1 154 ? -5.230 7.996 -5.081 1.00 97.75 154 ALA A N 1
ATOM 1190 C CA . ALA A 1 154 ? -5.081 9.353 -5.609 1.00 97.75 154 ALA A CA 1
ATOM 1191 C C . ALA A 1 154 ? -5.354 10.423 -4.536 1.00 97.75 154 ALA A C 1
ATOM 1193 O O . ALA A 1 154 ? -4.626 11.413 -4.442 1.00 97.75 154 ALA A O 1
ATOM 1194 N N . ALA A 1 155 ? -6.365 10.213 -3.687 1.00 97.38 155 ALA A N 1
ATOM 1195 C CA . ALA A 1 155 ? -6.660 11.102 -2.570 1.00 97.38 155 ALA A CA 1
ATOM 1196 C C . ALA A 1 155 ? -5.555 11.096 -1.496 1.00 97.38 155 ALA A C 1
ATOM 1198 O O . ALA A 1 155 ? -5.265 12.151 -0.933 1.00 97.38 155 ALA A O 1
ATOM 1199 N N . ALA A 1 156 ? -4.925 9.946 -1.230 1.00 96.31 156 ALA A N 1
ATOM 1200 C CA . ALA A 1 156 ? -3.782 9.843 -0.322 1.00 96.31 156 ALA A CA 1
ATOM 1201 C C . ALA A 1 156 ? -2.564 10.614 -0.861 1.00 96.31 156 ALA A C 1
ATOM 1203 O O . ALA A 1 156 ? -1.986 11.422 -0.139 1.00 96.31 156 ALA A O 1
ATOM 1204 N N . ILE A 1 157 ? -2.233 10.447 -2.148 1.00 95.69 157 ILE A N 1
ATOM 1205 C CA . ILE A 1 157 ? -1.129 11.167 -2.810 1.00 95.69 157 ILE A CA 1
ATOM 1206 C C . ILE A 1 157 ? -1.367 12.677 -2.795 1.00 95.69 157 ILE A C 1
ATOM 1208 O O . ILE A 1 157 ? -0.445 13.444 -2.539 1.00 95.69 157 ILE A O 1
ATOM 1212 N N . LYS A 1 158 ? -2.604 13.124 -3.052 1.00 95.50 158 LYS A N 1
ATOM 1213 C CA . LYS A 1 158 ? -2.945 14.553 -3.000 1.00 95.50 158 LYS A CA 1
ATOM 121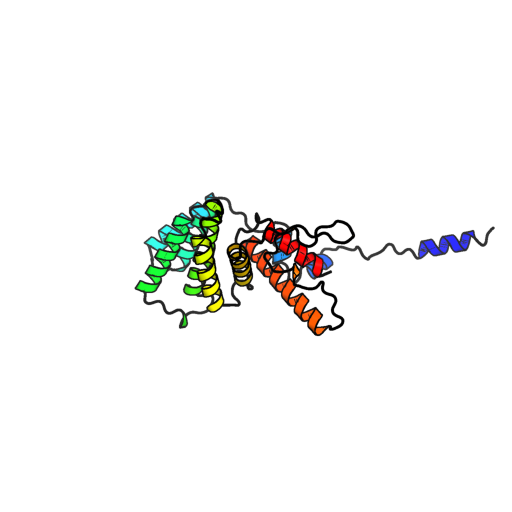4 C C . LYS A 1 158 ? -2.699 15.153 -1.612 1.00 95.50 158 LYS A C 1
ATOM 1216 O O . LYS A 1 158 ? -2.367 16.329 -1.513 1.00 95.50 158 LYS A O 1
ATOM 1221 N N . GLU A 1 159 ? -2.907 14.368 -0.559 1.00 93.81 159 GLU A N 1
ATOM 1222 C CA . GLU A 1 159 ? -2.703 14.805 0.821 1.00 93.81 159 GLU A CA 1
ATOM 1223 C C . GLU A 1 159 ? -1.224 14.783 1.233 1.00 93.81 159 GLU A C 1
ATOM 1225 O O . GLU A 1 159 ? -0.765 15.716 1.890 1.00 93.81 159 GLU A O 1
ATOM 1230 N N . ASN A 1 160 ? -0.475 13.752 0.835 1.00 90.62 160 ASN A N 1
ATOM 1231 C CA . ASN A 1 160 ? 0.961 13.666 1.075 1.00 90.62 160 ASN A CA 1
ATOM 1232 C C . ASN A 1 160 ? 1.674 12.958 -0.096 1.00 90.62 160 ASN A C 1
ATOM 1234 O O . ASN A 1 160 ? 1.738 11.725 -0.113 1.00 90.62 160 ASN A O 1
ATOM 1238 N N . PRO A 1 161 ? 2.220 13.711 -1.069 1.00 86.50 161 PRO A N 1
ATOM 1239 C CA . PRO A 1 161 ? 2.834 13.132 -2.264 1.00 86.50 161 PRO A CA 1
ATOM 1240 C C . PRO A 1 161 ? 4.182 12.448 -1.992 1.00 86.50 161 PRO A C 1
ATOM 1242 O O . PRO A 1 161 ? 4.579 11.575 -2.761 1.00 86.50 161 PRO A O 1
ATOM 1245 N N . ASP A 1 162 ? 4.858 12.808 -0.896 1.00 81.75 162 ASP A N 1
ATOM 1246 C CA . ASP A 1 162 ? 6.197 12.315 -0.546 1.00 81.75 162 ASP A CA 1
ATOM 1247 C C . ASP A 1 162 ? 6.168 11.162 0.478 1.00 81.75 162 ASP A C 1
ATOM 1249 O O . ASP A 1 162 ? 7.210 10.676 0.929 1.00 81.75 162 ASP A O 1
ATOM 1253 N N . ALA A 1 163 ? 4.976 10.697 0.865 1.00 77.88 163 ALA A N 1
ATOM 1254 C CA . ALA A 1 163 ? 4.822 9.583 1.793 1.00 77.88 163 ALA A CA 1
ATOM 1255 C C . ALA A 1 163 ? 5.445 8.280 1.259 1.00 77.88 163 ALA A C 1
ATOM 1257 O O . ALA A 1 163 ? 5.479 8.033 0.055 1.00 77.88 163 ALA A O 1
ATOM 1258 N N . HIS A 1 164 ? 5.934 7.433 2.177 1.00 64.69 164 HIS A N 1
ATOM 1259 C CA . HIS A 1 164 ? 6.452 6.081 1.897 1.00 64.69 164 HIS A CA 1
ATOM 1260 C C . HIS A 1 164 ? 7.372 5.978 0.664 1.00 64.69 164 HIS A C 1
ATOM 1262 O O . HIS A 1 164 ? 7.285 5.016 -0.103 1.00 64.69 164 HIS A O 1
ATOM 1268 N N . PHE A 1 165 ? 8.266 6.956 0.480 1.00 69.75 165 PHE A N 1
ATOM 1269 C CA . PHE A 1 165 ? 9.212 7.012 -0.643 1.00 69.75 165 PHE A CA 1
ATOM 1270 C C . PHE A 1 165 ? 8.531 7.047 -2.026 1.00 69.75 165 PHE A C 1
ATOM 1272 O O . PHE A 1 165 ? 9.094 6.580 -3.015 1.00 69.75 165 PHE A O 1
ATOM 1279 N N . GLY A 1 166 ? 7.303 7.571 -2.099 1.00 80.62 166 GLY A N 1
ATOM 1280 C CA . GLY A 1 166 ? 6.528 7.687 -3.333 1.00 80.62 166 GLY A CA 1
ATOM 1281 C C . GLY A 1 166 ? 5.905 6.375 -3.816 1.00 80.62 166 GLY A C 1
ATOM 1282 O O . GLY A 1 166 ? 5.448 6.313 -4.957 1.00 80.62 166 GLY A O 1
ATOM 1283 N N . ARG A 1 167 ? 5.861 5.318 -2.988 1.00 89.62 167 ARG A N 1
ATOM 1284 C CA . ARG A 1 167 ? 5.270 4.010 -3.344 1.00 89.62 167 ARG A CA 1
ATOM 1285 C C . ARG A 1 167 ? 3.870 4.150 -3.946 1.00 89.62 167 ARG A C 1
ATOM 1287 O O . ARG A 1 167 ? 3.555 3.501 -4.943 1.00 89.62 167 ARG A O 1
ATOM 1294 N N . GLU A 1 168 ? 3.034 4.987 -3.346 1.00 92.25 168 GLU A N 1
ATOM 1295 C CA . GLU A 1 168 ? 1.639 5.196 -3.721 1.00 92.25 168 GLU A CA 1
ATOM 1296 C C . GLU A 1 168 ? 1.509 5.706 -5.157 1.00 92.25 168 GLU A C 1
ATOM 1298 O O . GLU A 1 168 ? 0.573 5.318 -5.849 1.00 92.25 168 GLU A O 1
ATOM 1303 N N . ILE A 1 169 ? 2.470 6.493 -5.651 1.00 92.69 169 ILE A N 1
ATOM 1304 C CA . ILE A 1 169 ? 2.493 6.964 -7.044 1.00 92.69 169 ILE A CA 1
ATOM 1305 C C . ILE A 1 169 ? 2.545 5.771 -8.003 1.00 92.69 169 ILE A C 1
ATOM 1307 O O . ILE A 1 169 ? 1.837 5.737 -9.009 1.00 92.69 169 ILE A O 1
ATOM 1311 N N . TYR A 1 170 ? 3.354 4.764 -7.684 1.00 91.69 170 TYR A N 1
ATOM 1312 C CA . TYR A 1 170 ? 3.498 3.568 -8.511 1.00 91.69 170 TYR A CA 1
ATOM 1313 C C . TYR A 1 170 ? 2.338 2.593 -8.315 1.00 91.69 170 TYR A C 1
ATOM 1315 O O . TYR A 1 170 ? 1.919 1.943 -9.271 1.00 91.69 170 TYR A O 1
ATOM 1323 N N . GLN A 1 171 ? 1.747 2.555 -7.118 1.00 94.12 171 GLN A N 1
ATOM 1324 C CA . GLN A 1 171 ? 0.472 1.872 -6.898 1.00 94.12 171 GLN A CA 1
ATOM 1325 C C . GLN A 1 171 ? -0.646 2.489 -7.747 1.00 94.12 171 GLN A C 1
ATOM 1327 O O . GLN A 1 171 ? -1.412 1.761 -8.373 1.00 94.12 171 GLN A O 1
ATOM 1332 N N . LEU A 1 172 ? -0.721 3.820 -7.822 1.00 95.06 172 LEU A N 1
ATOM 1333 C CA . LEU A 1 172 ? -1.694 4.517 -8.656 1.00 95.06 172 LEU A CA 1
ATOM 1334 C C . LEU A 1 172 ? -1.464 4.220 -10.138 1.00 95.06 172 LEU A C 1
ATOM 1336 O O . LEU A 1 172 ? -2.418 3.876 -10.825 1.00 95.06 172 LEU A O 1
ATOM 1340 N N . LYS A 1 173 ? -0.213 4.262 -10.616 1.00 92.38 173 LYS A N 1
ATOM 1341 C CA . LYS A 1 173 ? 0.129 3.883 -12.000 1.00 92.38 173 LYS A CA 1
ATOM 1342 C C . LYS A 1 173 ? -0.309 2.460 -12.333 1.00 92.38 173 LYS A C 1
ATOM 1344 O O . LYS A 1 173 ? -0.881 2.232 -13.395 1.00 92.38 173 LYS A O 1
ATOM 1349 N N . ALA A 1 174 ? -0.099 1.521 -11.409 1.00 91.94 174 ALA A N 1
ATOM 1350 C CA . ALA A 1 174 ? -0.598 0.162 -11.555 1.00 91.94 174 ALA A CA 1
ATOM 1351 C C . ALA A 1 174 ? -2.125 0.140 -11.695 1.00 91.94 174 ALA A C 1
ATOM 1353 O O . ALA A 1 174 ? -2.640 -0.438 -12.645 1.00 91.94 174 ALA A O 1
ATOM 1354 N N . LEU A 1 175 ? -2.855 0.823 -10.811 1.00 94.44 175 LEU A N 1
ATOM 1355 C CA . LEU A 1 175 ? -4.319 0.904 -10.866 1.00 94.44 175 LEU A CA 1
ATOM 1356 C C . LEU A 1 175 ? -4.827 1.574 -12.154 1.00 94.44 175 LEU A C 1
ATOM 1358 O O . LEU A 1 175 ? -5.800 1.117 -12.747 1.00 94.44 175 LEU A O 1
ATOM 1362 N N . GLU A 1 176 ? -4.166 2.631 -12.619 1.00 92.94 176 GLU A N 1
ATOM 1363 C CA . GLU A 1 176 ? -4.475 3.293 -13.889 1.00 92.94 176 GLU A CA 1
ATOM 1364 C C . GLU A 1 176 ? -4.264 2.358 -15.079 1.00 92.94 176 GLU A C 1
ATOM 1366 O O . GLU A 1 176 ? -5.112 2.302 -15.971 1.00 92.94 176 GLU A O 1
ATOM 1371 N N . TRP A 1 177 ? -3.178 1.583 -15.067 1.00 88.69 177 TRP A N 1
ATOM 1372 C CA . TRP A 1 177 ? -2.910 0.563 -16.073 1.00 88.69 177 TRP A CA 1
ATOM 1373 C C . TRP A 1 177 ? -4.000 -0.518 -16.092 1.00 88.69 177 TRP A C 1
ATOM 1375 O O . TRP A 1 177 ? -4.546 -0.806 -17.158 1.00 88.69 177 TRP A O 1
ATOM 1385 N N . LEU A 1 178 ? -4.400 -1.035 -14.924 1.00 89.69 178 LEU A N 1
ATOM 1386 C CA . LEU A 1 178 ? -5.508 -1.989 -14.784 1.00 89.69 178 LEU A CA 1
ATOM 1387 C C . LEU A 1 178 ? -6.820 -1.432 -15.375 1.00 89.69 178 LEU A C 1
ATOM 1389 O O . LEU A 1 178 ? -7.472 -2.085 -16.189 1.00 89.69 178 LEU A O 1
ATOM 1393 N N . VAL A 1 179 ? -7.183 -0.193 -15.020 1.00 89.69 179 VAL A N 1
ATOM 1394 C CA . VAL A 1 179 ? -8.407 0.475 -15.509 1.00 89.69 179 VAL A CA 1
ATOM 1395 C C . VAL A 1 179 ? -8.353 0.753 -17.010 1.00 89.69 179 VAL A C 1
ATOM 1397 O O . VAL A 1 179 ? -9.379 0.667 -17.683 1.00 89.69 179 VAL A O 1
ATOM 1400 N N . SER A 1 180 ? -7.171 1.047 -17.556 1.00 84.25 180 SER A N 1
ATOM 1401 C CA . SER A 1 180 ? -7.000 1.291 -18.992 1.00 84.25 180 SER A CA 1
ATOM 1402 C C . SER A 1 180 ? -7.276 0.061 -19.865 1.00 84.25 180 SER A C 1
ATOM 1404 O O . SER A 1 180 ? -7.347 0.219 -21.081 1.00 84.25 180 SER A O 1
ATOM 1406 N N . LYS A 1 181 ? -7.485 -1.116 -19.241 1.00 72.38 181 LYS A N 1
ATOM 1407 C CA . LYS A 1 181 ? -7.543 -2.453 -19.841 1.00 72.38 181 LYS A CA 1
ATOM 1408 C C . LYS A 1 181 ? -6.289 -2.688 -20.675 1.00 72.38 181 LYS A C 1
ATOM 1410 O O . LYS A 1 181 ? -6.274 -2.241 -21.823 1.00 72.38 181 LYS A O 1
ATOM 1415 N N . PRO A 1 182 ? -5.243 -3.351 -20.138 1.00 63.75 182 PRO A N 1
ATOM 1416 C CA . PRO A 1 182 ? -4.025 -3.586 -20.898 1.00 63.75 182 PRO A CA 1
ATOM 1417 C C . PRO A 1 182 ? -4.394 -4.114 -22.276 1.00 63.75 182 PRO A C 1
ATOM 1419 O O . PRO A 1 182 ? -5.045 -5.151 -22.402 1.00 63.75 182 PRO A O 1
ATOM 1422 N N . ILE A 1 183 ? -4.071 -3.295 -23.279 1.00 56.66 183 ILE A N 1
ATOM 1423 C CA . ILE A 1 183 ? -4.373 -3.543 -24.683 1.00 56.66 183 ILE A CA 1
ATOM 1424 C C . ILE A 1 183 ? -3.914 -4.967 -24.970 1.00 56.66 183 ILE A C 1
ATOM 1426 O O . ILE A 1 183 ? -2.845 -5.361 -24.510 1.00 56.66 183 ILE A O 1
ATOM 1430 N N . GLU A 1 184 ? -4.708 -5.736 -25.709 1.00 56.00 184 GLU A N 1
ATOM 1431 C CA . GLU A 1 184 ? -4.250 -6.995 -26.285 1.00 56.00 184 GLU A CA 1
ATOM 1432 C C . GLU A 1 184 ? -3.045 -6.661 -27.175 1.00 56.00 184 GLU A C 1
ATOM 1434 O O . GLU A 1 184 ? -3.189 -6.225 -28.323 1.00 56.00 184 GLU A O 1
ATOM 1439 N N . VAL A 1 185 ? -1.838 -6.702 -26.601 1.00 57.59 185 VAL A N 1
ATOM 1440 C CA . VAL A 1 185 ? -0.663 -6.210 -27.302 1.00 57.59 185 VAL A CA 1
ATOM 1441 C C . VAL A 1 185 ? -0.301 -7.277 -28.307 1.00 57.59 185 VAL A C 1
ATOM 1443 O O . VAL A 1 185 ? 0.294 -8.296 -27.964 1.00 57.59 185 VAL A O 1
ATOM 1446 N N . LYS A 1 186 ? -0.679 -7.054 -29.569 1.00 60.69 186 LYS A N 1
ATOM 1447 C CA . LYS A 1 186 ? -0.169 -7.871 -30.666 1.00 60.69 186 LYS A CA 1
ATOM 1448 C C . LYS A 1 186 ? 1.357 -7.784 -30.606 1.00 60.69 186 LYS A C 1
ATOM 1450 O O . LYS A 1 186 ? 1.884 -6.671 -30.717 1.00 60.69 186 LYS A O 1
ATOM 1455 N N . PRO A 1 187 ? 2.066 -8.903 -30.389 1.00 63.28 187 PRO A N 1
ATOM 1456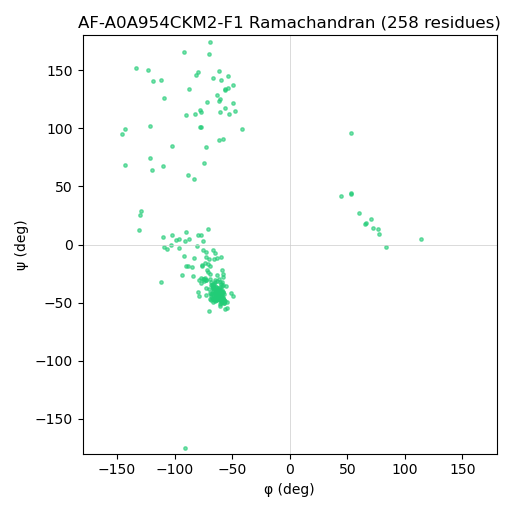 C CA . PRO A 1 187 ? 3.506 -8.866 -30.240 1.00 63.28 187 PRO A CA 1
ATOM 1457 C C . PRO A 1 187 ? 4.114 -8.314 -31.529 1.00 63.28 187 PRO A C 1
ATOM 1459 O O . PRO A 1 187 ? 4.001 -8.903 -32.602 1.00 63.28 187 PRO A O 1
ATOM 1462 N N . SER A 1 188 ? 4.725 -7.138 -31.426 1.00 66.25 188 SER A N 1
ATOM 1463 C CA . SER A 1 188 ? 5.665 -6.646 -32.425 1.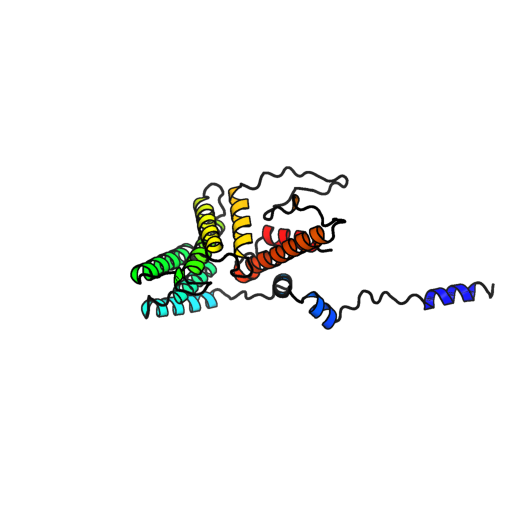00 66.25 188 SER A CA 1
ATOM 1464 C C . SER A 1 188 ? 7.013 -7.298 -32.152 1.00 66.25 188 SER A C 1
ATOM 1466 O O . SER A 1 188 ? 7.344 -7.552 -30.995 1.00 66.25 188 SER A O 1
ATOM 1468 N N . PHE A 1 189 ? 7.775 -7.591 -33.200 1.00 72.94 189 PHE A N 1
ATOM 1469 C CA . PHE A 1 189 ? 9.095 -8.200 -33.090 1.00 72.94 189 PHE A CA 1
ATOM 1470 C C . PHE A 1 189 ? 10.141 -7.259 -33.681 1.00 72.94 189 PHE A C 1
ATOM 1472 O O . PHE A 1 189 ? 9.909 -6.624 -34.711 1.00 72.94 189 PHE A O 1
ATOM 1479 N N . ASN A 1 190 ? 11.305 -7.169 -33.041 1.00 73.38 190 ASN A N 1
ATOM 1480 C CA . ASN A 1 190 ? 12.458 -6.508 -33.637 1.00 73.38 190 ASN A CA 1
ATOM 1481 C C . ASN A 1 190 ? 12.986 -7.337 -34.827 1.00 73.38 190 ASN A C 1
ATOM 1483 O O . ASN A 1 190 ? 12.578 -8.474 -35.064 1.00 73.38 190 ASN A O 1
ATOM 1487 N N . LYS A 1 191 ? 13.970 -6.789 -35.548 1.00 75.75 191 LYS A N 1
ATOM 1488 C CA . LYS A 1 191 ? 14.628 -7.473 -36.678 1.00 75.75 191 LYS A CA 1
ATOM 1489 C C . LYS A 1 191 ? 15.315 -8.806 -36.322 1.00 75.75 191 LYS A C 1
ATOM 1491 O O . LYS A 1 191 ? 15.728 -9.520 -37.225 1.00 75.75 191 LYS A O 1
ATOM 1496 N N . TYR A 1 192 ? 15.460 -9.119 -35.034 1.00 74.62 192 TYR A N 1
ATOM 1497 C CA . TYR A 1 192 ? 16.033 -10.363 -34.515 1.00 74.62 192 TYR A CA 1
ATOM 1498 C C . TYR A 1 192 ? 14.959 -11.348 -34.022 1.00 74.62 192 TYR A C 1
ATOM 1500 O O . TYR A 1 192 ? 15.292 -12.347 -33.391 1.00 74.62 192 TYR A O 1
ATOM 1508 N N . GLY A 1 193 ? 13.673 -11.070 -34.263 1.00 70.06 193 GLY A N 1
ATOM 1509 C CA . GLY A 1 193 ? 12.576 -11.921 -33.804 1.00 70.06 193 GLY A CA 1
ATOM 1510 C C . GLY A 1 193 ? 12.326 -11.852 -32.296 1.00 70.06 193 GLY A C 1
ATOM 1511 O O . GLY A 1 193 ? 11.622 -12.706 -31.764 1.00 70.06 193 GLY A O 1
ATOM 1512 N N . SER A 1 194 ? 12.875 -10.859 -31.584 1.00 65.88 194 SER A N 1
ATOM 1513 C CA . SER A 1 194 ? 12.568 -10.642 -30.166 1.00 65.88 194 SER A CA 1
ATOM 1514 C C . SER A 1 194 ? 11.337 -9.748 -30.023 1.00 65.88 194 SER A C 1
ATOM 1516 O O . SER A 1 194 ? 11.278 -8.707 -30.685 1.00 65.88 194 SER A O 1
ATOM 1518 N N . PRO A 1 195 ? 10.372 -10.094 -29.161 1.00 62.81 195 PRO A N 1
ATOM 1519 C CA . PRO A 1 195 ? 9.196 -9.268 -28.962 1.00 62.81 195 PRO A CA 1
ATOM 1520 C C . PRO A 1 195 ? 9.564 -7.894 -28.384 1.00 62.81 195 PRO A C 1
ATOM 1522 O O . PRO A 1 195 ? 10.251 -7.806 -27.370 1.00 62.81 195 PRO A O 1
ATOM 1525 N N . THR A 1 196 ? 9.092 -6.820 -29.013 1.00 62.41 196 THR A N 1
ATOM 1526 C CA . THR A 1 196 ? 9.320 -5.429 -28.592 1.00 62.41 196 THR A CA 1
ATOM 1527 C C . THR A 1 196 ? 8.208 -4.880 -27.707 1.00 62.41 196 THR A C 1
ATOM 1529 O O . THR A 1 196 ? 8.479 -4.009 -26.889 1.00 62.41 196 THR A O 1
ATOM 1532 N N . ASN A 1 197 ? 6.984 -5.414 -27.822 1.00 62.66 197 ASN A N 1
ATOM 1533 C CA . ASN A 1 197 ? 5.823 -4.943 -27.054 1.00 62.66 197 ASN A CA 1
ATOM 1534 C C . ASN A 1 197 ? 5.042 -6.087 -26.372 1.00 62.66 197 ASN A C 1
ATOM 1536 O O . ASN A 1 197 ? 3.923 -5.876 -25.932 1.00 62.66 197 ASN A O 1
ATOM 1540 N N . ALA A 1 198 ? 5.566 -7.313 -26.305 1.00 58.00 198 ALA A N 1
ATOM 1541 C CA . ALA A 1 198 ? 4.763 -8.472 -25.880 1.00 58.00 198 ALA A CA 1
ATOM 1542 C C . ALA A 1 198 ? 4.471 -8.556 -24.372 1.00 58.00 198 ALA A C 1
ATOM 1544 O O . ALA A 1 198 ? 3.879 -9.541 -23.937 1.00 58.00 198 ALA A O 1
ATOM 1545 N N . TYR A 1 199 ? 4.897 -7.574 -23.577 1.00 64.00 199 TYR A N 1
ATOM 1546 C CA . TYR A 1 199 ? 4.840 -7.670 -22.125 1.00 64.00 199 TYR A CA 1
ATOM 1547 C C . TYR A 1 199 ? 4.054 -6.525 -21.477 1.00 64.00 199 TYR A C 1
ATOM 1549 O O . TYR A 1 199 ? 4.045 -5.410 -22.007 1.00 64.00 199 TYR A O 1
ATOM 1557 N N . PRO A 1 200 ? 3.416 -6.792 -20.321 1.00 67.06 200 PRO A N 1
ATOM 1558 C CA . PRO A 1 200 ? 2.760 -5.790 -19.494 1.00 67.06 200 PRO A CA 1
ATOM 1559 C C . PRO A 1 200 ? 3.673 -4.597 -19.228 1.00 67.06 200 PRO A C 1
ATOM 1561 O O . PRO A 1 200 ? 4.753 -4.739 -18.658 1.00 67.06 200 PRO A O 1
ATOM 1564 N N . ASP A 1 201 ? 3.224 -3.409 -19.625 1.00 76.19 201 ASP A N 1
ATOM 1565 C CA . ASP A 1 201 ? 3.938 -2.172 -19.342 1.00 76.19 201 ASP A CA 1
ATOM 1566 C C . ASP A 1 201 ? 3.193 -1.311 -18.327 1.00 76.19 201 ASP A C 1
ATOM 1568 O O . ASP A 1 201 ? 2.685 -0.225 -18.621 1.00 76.19 201 ASP A O 1
ATOM 1572 N N . ILE A 1 202 ? 3.147 -1.835 -17.107 1.00 82.19 202 ILE A N 1
ATOM 1573 C CA . ILE A 1 202 ? 2.492 -1.215 -15.956 1.00 82.19 202 ILE A CA 1
ATOM 1574 C C . ILE A 1 202 ? 3.061 0.175 -15.619 1.00 82.19 202 ILE A C 1
ATOM 1576 O O . ILE A 1 202 ? 2.380 0.990 -15.001 1.00 82.19 202 ILE A O 1
ATOM 1580 N N . MET A 1 203 ? 4.292 0.470 -16.050 1.00 84.62 203 MET A N 1
ATOM 1581 C CA . MET A 1 203 ? 4.986 1.730 -15.768 1.00 84.62 203 MET A CA 1
ATOM 1582 C C . MET A 1 203 ? 5.143 2.653 -16.989 1.00 84.62 203 MET A C 1
ATOM 1584 O O . MET A 1 203 ? 5.648 3.768 -16.845 1.00 84.62 203 MET A O 1
ATOM 1588 N N . GLY A 1 204 ? 4.703 2.248 -18.184 1.00 77.06 204 GLY A N 1
ATOM 1589 C CA . GLY A 1 204 ? 4.893 3.033 -19.410 1.00 77.06 204 GLY A CA 1
ATOM 1590 C C . GLY A 1 204 ? 6.348 3.082 -19.914 1.00 77.06 204 GLY A C 1
ATOM 1591 O O . GLY A 1 204 ? 6.717 4.001 -20.650 1.00 77.06 204 GLY A O 1
ATOM 1592 N N . LEU A 1 205 ? 7.180 2.112 -19.527 1.00 75.06 205 LEU A N 1
ATOM 1593 C CA . LEU A 1 205 ? 8.588 1.970 -19.888 1.00 75.06 205 LEU A CA 1
ATOM 1594 C C . LEU A 1 205 ? 8.826 1.877 -21.399 1.00 75.06 205 LEU A C 1
ATOM 1596 O O . LEU A 1 205 ? 9.886 2.304 -21.855 1.00 75.06 205 LEU A O 1
ATOM 1600 N N . HIS A 1 206 ? 7.894 1.381 -22.218 1.00 69.81 206 HIS A N 1
ATOM 1601 C CA . HIS A 1 206 ? 8.081 1.359 -23.681 1.00 69.81 206 HIS A CA 1
ATOM 1602 C C . HIS A 1 206 ? 8.203 2.769 -24.278 1.00 69.81 206 HIS A C 1
ATOM 1604 O O . HIS A 1 206 ? 8.837 2.947 -25.315 1.00 69.81 206 HIS A O 1
ATOM 1610 N N . LYS A 1 207 ? 7.618 3.777 -23.615 1.00 63.78 207 LYS A N 1
ATOM 1611 C CA . LYS A 1 207 ? 7.697 5.189 -24.026 1.00 63.78 207 LYS A CA 1
ATOM 1612 C C . LYS A 1 207 ? 8.952 5.882 -23.513 1.00 63.78 207 LYS A C 1
ATOM 1614 O O . LYS A 1 207 ? 9.329 6.927 -24.037 1.00 63.78 207 LYS A O 1
ATOM 1619 N N . MET A 1 208 ? 9.591 5.329 -22.485 1.00 64.62 208 MET A N 1
ATOM 1620 C CA . MET A 1 208 ? 10.866 5.840 -22.005 1.00 64.62 208 MET A CA 1
ATOM 1621 C C . MET A 1 208 ? 11.948 5.375 -22.978 1.00 64.62 208 MET A C 1
ATOM 1623 O O . MET A 1 208 ? 12.192 4.174 -23.097 1.00 64.62 208 MET A O 1
ATOM 1627 N N . ALA A 1 209 ? 12.577 6.312 -23.691 1.00 57.06 209 ALA A N 1
ATOM 1628 C CA . ALA A 1 209 ? 13.718 6.007 -24.551 1.00 57.06 209 ALA A CA 1
ATOM 1629 C C . ALA A 1 209 ? 14.794 5.257 -23.747 1.00 57.06 209 ALA A C 1
ATOM 1631 O O . ALA A 1 209 ? 14.980 5.535 -22.562 1.00 57.06 209 ALA A O 1
ATOM 1632 N N . VAL A 1 210 ? 15.509 4.310 -24.365 1.00 61.97 210 VAL A N 1
ATOM 1633 C CA . VAL A 1 210 ? 16.746 3.777 -23.765 1.00 61.97 210 VAL A CA 1
ATOM 1634 C C . VAL A 1 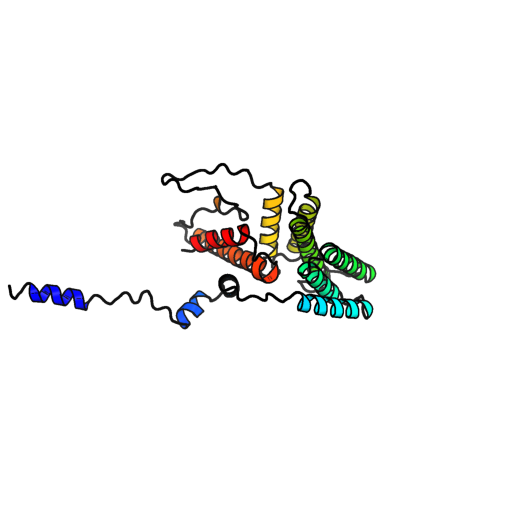210 ? 17.635 4.972 -23.449 1.00 61.97 210 VAL A C 1
ATOM 1636 O O . VAL A 1 210 ? 17.722 5.881 -24.277 1.00 61.97 210 VAL A O 1
ATOM 1639 N N . VAL A 1 211 ? 18.235 4.997 -22.259 1.00 58.47 211 VAL A N 1
ATOM 1640 C CA . VAL A 1 211 ? 19.039 6.123 -21.785 1.00 58.47 211 VAL A CA 1
ATOM 1641 C C . VAL A 1 211 ? 20.239 6.312 -22.727 1.00 58.47 211 VAL A C 1
ATOM 1643 O O . VAL A 1 211 ? 21.280 5.686 -22.595 1.00 58.47 211 VAL A O 1
ATOM 1646 N N . ARG A 1 212 ? 20.057 7.130 -23.764 1.00 60.09 212 ARG A N 1
ATOM 1647 C CA . ARG A 1 212 ? 21.051 7.476 -24.788 1.00 60.09 212 ARG A CA 1
ATOM 1648 C C . ARG A 1 212 ? 20.846 8.937 -25.144 1.00 60.09 212 ARG A C 1
ATOM 1650 O O . ARG A 1 212 ? 20.348 9.277 -26.213 1.00 60.09 212 ARG A O 1
ATOM 1657 N N . SER A 1 213 ? 21.155 9.798 -24.184 1.00 64.94 213 SER A N 1
ATOM 1658 C CA . SER A 1 213 ? 21.127 11.242 -24.366 1.00 64.94 213 SER A CA 1
ATOM 1659 C C . SER A 1 213 ? 22.557 11.765 -24.363 1.00 64.94 213 SER A C 1
ATOM 1661 O O . SER A 1 213 ? 23.290 11.529 -23.408 1.00 64.94 213 SER A O 1
ATOM 1663 N N . ASN A 1 214 ? 22.932 12.513 -25.402 1.00 73.88 214 ASN A N 1
ATOM 1664 C CA . ASN A 1 214 ? 24.173 13.297 -25.401 1.00 73.88 214 ASN A CA 1
ATOM 1665 C C . ASN A 1 214 ? 24.064 14.533 -24.484 1.00 73.88 214 ASN A C 1
ATOM 1667 O O . ASN A 1 214 ? 25.061 15.196 -24.214 1.00 73.88 214 ASN A O 1
ATOM 1671 N N . ASP A 1 215 ? 22.855 14.847 -24.009 1.00 83.00 215 ASP A N 1
ATOM 1672 C CA . ASP A 1 215 ? 22.600 15.844 -22.976 1.00 83.00 215 ASP A CA 1
ATOM 1673 C C . ASP A 1 215 ? 22.651 15.179 -21.591 1.00 83.00 215 ASP A C 1
ATOM 1675 O O . ASP A 1 215 ? 21.772 14.385 -21.225 1.00 83.00 215 ASP A O 1
ATOM 1679 N N . ALA A 1 216 ? 23.683 15.536 -20.823 1.00 83.50 216 ALA A N 1
ATOM 1680 C CA . ALA A 1 216 ? 23.936 15.043 -19.474 1.00 83.50 216 ALA A CA 1
ATOM 1681 C C . ALA A 1 216 ? 22.830 15.417 -18.470 1.00 83.50 216 ALA A C 1
ATOM 1683 O O . ALA A 1 216 ? 22.561 14.655 -17.539 1.00 83.50 216 ALA A O 1
ATOM 1684 N N . ALA A 1 217 ? 22.159 16.562 -18.642 1.00 84.94 217 ALA A N 1
ATOM 1685 C CA . ALA A 1 217 ? 21.070 16.974 -17.760 1.00 84.94 217 ALA A CA 1
ATOM 1686 C C . ALA A 1 217 ? 19.817 16.123 -18.004 1.00 84.94 217 ALA A C 1
ATOM 1688 O O . ALA A 1 217 ? 19.196 15.642 -17.050 1.00 84.94 217 ALA A O 1
ATOM 1689 N N . ALA A 1 218 ? 19.480 15.878 -19.274 1.00 81.12 218 ALA A N 1
ATOM 1690 C CA . ALA A 1 218 ? 18.396 14.975 -19.648 1.00 81.12 218 ALA A CA 1
ATOM 1691 C C . ALA A 1 218 ? 18.674 13.529 -19.197 1.00 81.12 218 ALA A C 1
ATOM 1693 O O . ALA A 1 218 ? 17.783 12.893 -18.631 1.00 81.12 218 ALA A O 1
ATOM 1694 N N . PHE A 1 219 ? 19.916 13.051 -19.356 1.00 81.94 219 PHE A N 1
ATOM 1695 C CA . PHE A 1 219 ? 20.365 11.750 -18.844 1.00 81.94 219 PHE A CA 1
ATOM 1696 C C . PHE A 1 219 ? 20.139 11.639 -17.332 1.00 81.94 219 PHE A C 1
ATOM 1698 O O . PHE A 1 219 ? 19.433 10.744 -16.870 1.00 81.94 219 PHE A O 1
ATOM 1705 N N . LYS A 1 220 ? 20.674 12.593 -16.556 1.00 84.75 220 LYS A N 1
ATOM 1706 C CA . LYS A 1 220 ? 20.569 12.591 -15.090 1.00 84.75 220 LYS A CA 1
ATOM 1707 C C . LYS A 1 220 ? 19.116 12.636 -14.622 1.00 84.75 220 LYS A C 1
ATOM 1709 O O . LYS A 1 220 ? 18.742 11.924 -13.695 1.00 84.75 220 LYS A O 1
ATOM 1714 N N . LYS A 1 221 ? 18.280 13.454 -15.269 1.00 85.69 221 LYS A N 1
ATOM 1715 C CA . LYS A 1 221 ? 16.846 13.519 -14.968 1.00 85.69 221 LYS A CA 1
ATOM 1716 C C . LYS A 1 221 ? 16.180 12.162 -15.186 1.00 85.69 221 LYS A C 1
ATOM 1718 O O . LYS A 1 221 ? 15.456 11.705 -14.311 1.00 85.69 221 LYS A O 1
ATOM 1723 N N . GLN A 1 222 ? 16.431 11.518 -16.322 1.00 82.44 222 GLN A N 1
ATOM 1724 C CA . GLN A 1 222 ? 15.843 10.218 -16.627 1.00 82.44 222 GLN A CA 1
ATOM 1725 C C . GLN A 1 222 ? 16.319 9.126 -15.659 1.00 82.44 222 GLN A C 1
ATOM 1727 O O . GLN A 1 222 ? 15.496 8.345 -15.186 1.00 82.44 222 GLN A O 1
ATOM 1732 N N . TYR A 1 223 ? 17.611 9.108 -15.328 1.00 84.31 223 TYR A N 1
ATOM 1733 C CA . TYR A 1 223 ? 18.185 8.177 -14.357 1.00 84.31 223 TYR A CA 1
ATOM 1734 C C . TYR A 1 223 ? 17.512 8.301 -12.983 1.00 84.31 223 TYR A C 1
ATOM 1736 O O . TYR A 1 223 ? 17.047 7.308 -12.427 1.00 84.31 223 TYR A O 1
ATOM 1744 N N . ASN A 1 224 ? 17.364 9.530 -12.477 1.00 87.44 224 ASN A N 1
ATOM 1745 C CA . ASN A 1 224 ? 16.708 9.783 -11.193 1.00 87.44 224 ASN A CA 1
ATOM 1746 C C . ASN A 1 224 ? 15.243 9.309 -11.179 1.00 87.44 224 ASN A C 1
ATOM 1748 O O . ASN A 1 224 ? 14.755 8.832 -10.157 1.00 87.44 224 ASN A O 1
ATOM 1752 N N . GLU A 1 225 ? 14.522 9.439 -12.295 1.00 86.69 225 GLU A N 1
ATOM 1753 C CA . GLU A 1 225 ? 13.139 8.954 -12.395 1.00 86.69 225 GLU A CA 1
ATOM 1754 C C . GLU A 1 225 ? 13.057 7.419 -12.402 1.00 86.69 225 GLU A C 1
ATOM 1756 O O . GLU A 1 225 ? 12.164 6.853 -11.767 1.00 86.69 225 GLU A O 1
ATOM 1761 N N . LEU A 1 226 ? 14.004 6.740 -13.061 1.00 86.94 226 LEU A N 1
ATOM 1762 C CA . LEU A 1 226 ? 14.122 5.278 -13.013 1.00 86.94 226 LEU A CA 1
ATOM 1763 C C . LEU A 1 226 ? 14.450 4.786 -11.597 1.00 86.94 226 LEU A C 1
ATOM 1765 O O . LEU A 1 226 ? 13.833 3.834 -11.125 1.00 86.94 226 LEU A O 1
ATOM 1769 N N . GLU A 1 227 ? 15.346 5.470 -10.886 1.00 87.56 227 GLU A N 1
ATOM 1770 C CA . GLU A 1 227 ? 15.704 5.126 -9.506 1.00 87.56 227 GLU A CA 1
ATOM 1771 C C . GLU A 1 227 ? 14.507 5.260 -8.550 1.00 87.56 227 GLU A C 1
ATOM 1773 O O . GLU A 1 227 ? 14.222 4.346 -7.772 1.00 87.56 227 GLU A O 1
ATOM 1778 N N . LYS A 1 228 ? 13.751 6.364 -8.639 1.00 88.94 228 LYS A N 1
ATOM 1779 C CA . LYS A 1 228 ? 12.506 6.536 -7.868 1.00 88.94 228 LYS A CA 1
ATOM 1780 C C . LYS A 1 228 ? 11.507 5.420 -8.168 1.00 88.94 228 LYS A C 1
ATOM 1782 O O . LYS A 1 228 ? 10.878 4.896 -7.250 1.00 88.94 228 LYS A O 1
ATOM 1787 N N . MET A 1 229 ? 11.390 5.029 -9.438 1.00 89.94 229 MET A N 1
ATOM 1788 C CA . MET A 1 229 ? 10.499 3.951 -9.860 1.00 89.94 229 MET A CA 1
ATOM 1789 C C . MET A 1 229 ? 10.907 2.613 -9.267 1.00 89.94 229 MET A C 1
ATOM 1791 O O . MET A 1 229 ? 10.065 1.916 -8.703 1.00 89.94 229 MET A O 1
ATOM 1795 N N . LEU A 1 230 ? 12.196 2.289 -9.310 1.00 89.75 230 LEU A N 1
ATOM 1796 C CA . LEU A 1 230 ? 12.729 1.071 -8.717 1.00 89.75 230 LEU A CA 1
ATOM 1797 C C . LEU A 1 230 ? 12.454 1.011 -7.206 1.00 89.75 230 LEU A C 1
ATOM 1799 O O . LEU A 1 230 ? 11.964 -0.005 -6.711 1.00 89.75 230 LEU A O 1
ATOM 1803 N N . LYS A 1 231 ? 12.679 2.119 -6.487 1.00 90.00 231 LYS A N 1
ATOM 1804 C CA . LYS A 1 231 ? 12.372 2.248 -5.050 1.00 90.00 231 LYS A CA 1
ATOM 1805 C C . LYS A 1 231 ? 10.884 2.075 -4.756 1.00 90.00 231 LYS A C 1
ATOM 1807 O O . LYS A 1 231 ? 10.511 1.324 -3.856 1.00 90.00 231 LYS A O 1
ATOM 1812 N N . GLY A 1 232 ? 10.026 2.717 -5.541 1.00 90.56 232 GLY A N 1
ATOM 1813 C CA . GLY A 1 232 ? 8.580 2.601 -5.397 1.00 90.56 232 GLY A CA 1
ATOM 1814 C C . GLY A 1 232 ? 8.067 1.175 -5.604 1.00 90.56 232 GLY A C 1
ATOM 1815 O O . GLY A 1 232 ? 7.290 0.675 -4.787 1.00 90.56 232 GLY A O 1
ATOM 1816 N N . LEU A 1 233 ? 8.548 0.488 -6.646 1.00 91.38 233 LEU A N 1
ATOM 1817 C CA . LEU A 1 233 ? 8.212 -0.914 -6.922 1.00 91.38 233 LEU A CA 1
ATOM 1818 C C . LEU A 1 233 ? 8.740 -1.859 -5.832 1.00 91.38 233 LEU A C 1
ATOM 1820 O O . LEU A 1 233 ? 8.004 -2.737 -5.375 1.00 91.38 233 LEU A O 1
ATOM 1824 N N . ALA A 1 234 ? 9.961 -1.636 -5.336 1.00 91.69 234 ALA A N 1
ATOM 1825 C CA . ALA A 1 234 ? 10.484 -2.365 -4.181 1.00 91.69 234 ALA A CA 1
ATOM 1826 C C . ALA A 1 234 ? 9.590 -2.165 -2.940 1.00 91.69 234 ALA A C 1
ATOM 1828 O O . ALA A 1 234 ? 9.283 -3.120 -2.221 1.00 91.69 234 ALA A O 1
ATOM 1829 N N . GLY A 1 235 ? 9.071 -0.950 -2.737 1.00 90.56 235 GLY A N 1
ATOM 1830 C CA . GLY A 1 235 ? 8.078 -0.644 -1.709 1.00 90.56 235 GLY A CA 1
ATOM 1831 C C . GLY A 1 235 ? 6.775 -1.443 -1.853 1.00 90.56 235 GLY A C 1
ATOM 1832 O O . GLY A 1 235 ? 6.237 -1.920 -0.847 1.00 90.56 235 GLY A O 1
ATOM 1833 N N . LEU A 1 236 ? 6.276 -1.649 -3.079 1.00 91.31 236 LEU A N 1
ATOM 1834 C CA . LEU A 1 236 ? 5.103 -2.501 -3.338 1.00 91.31 236 LEU A CA 1
ATOM 1835 C C . LEU A 1 236 ? 5.367 -3.964 -2.965 1.00 91.31 236 LEU A C 1
ATOM 1837 O O . LEU A 1 236 ? 4.485 -4.633 -2.429 1.00 91.31 236 LEU A O 1
ATOM 1841 N N . ILE A 1 237 ? 6.579 -4.465 -3.190 1.00 91.12 237 ILE A N 1
ATOM 1842 C CA . ILE A 1 237 ? 6.956 -5.829 -2.808 1.00 91.12 237 ILE A CA 1
ATOM 1843 C C . ILE A 1 237 ? 7.060 -5.952 -1.284 1.00 91.12 237 ILE A C 1
ATOM 1845 O O . ILE A 1 237 ? 6.337 -6.749 -0.678 1.00 91.12 237 ILE A O 1
ATOM 1849 N N . LYS A 1 238 ? 7.913 -5.127 -0.666 1.00 88.88 238 LYS A N 1
ATOM 1850 C CA . LYS A 1 238 ? 8.246 -5.185 0.764 1.00 88.88 238 LYS A CA 1
ATOM 1851 C C . LYS A 1 238 ? 7.038 -4.898 1.656 1.00 88.88 238 LYS A C 1
ATOM 1853 O O . LYS A 1 238 ? 6.825 -5.593 2.646 1.00 88.88 238 LYS A O 1
ATOM 1858 N N . MET A 1 239 ? 6.231 -3.893 1.308 1.00 84.62 239 MET A N 1
ATOM 1859 C CA . MET A 1 239 ? 5.120 -3.419 2.146 1.00 84.62 239 MET A CA 1
ATOM 1860 C C . MET A 1 239 ? 3.739 -3.703 1.550 1.00 84.62 239 MET A C 1
ATOM 1862 O O . MET A 1 239 ? 2.801 -3.954 2.302 1.00 84.62 239 MET A O 1
ATOM 1866 N N . GLY A 1 240 ? 3.608 -3.701 0.223 1.00 79.38 240 GLY A N 1
ATOM 1867 C CA . GLY A 1 240 ? 2.328 -3.842 -0.488 1.00 79.38 240 GLY A CA 1
ATOM 1868 C C . GLY A 1 240 ? 1.926 -5.277 -0.840 1.00 79.38 240 GLY A C 1
ATOM 1869 O O . GLY A 1 240 ? 0.894 -5.472 -1.462 1.00 79.38 240 GLY A O 1
ATOM 1870 N N . ASN A 1 241 ? 2.707 -6.293 -0.446 1.00 85.56 241 ASN A N 1
ATOM 1871 C CA . ASN A 1 241 ? 2.450 -7.706 -0.776 1.00 85.56 241 ASN A CA 1
ATOM 1872 C C . ASN A 1 241 ? 2.564 -8.055 -2.276 1.00 85.56 241 ASN A C 1
ATOM 1874 O O . ASN A 1 241 ? 2.105 -9.118 -2.692 1.00 85.56 241 ASN A O 1
ATOM 1878 N N . ALA A 1 242 ? 3.219 -7.216 -3.083 1.00 89.31 242 ALA A N 1
ATOM 1879 C CA . ALA A 1 242 ? 3.363 -7.433 -4.524 1.00 89.31 242 ALA A CA 1
ATOM 1880 C C . ALA A 1 242 ? 4.463 -8.444 -4.906 1.00 89.31 242 ALA A C 1
ATOM 1882 O O . ALA A 1 242 ? 4.756 -8.614 -6.082 1.00 89.31 242 ALA A O 1
ATOM 1883 N N . TRP A 1 243 ? 5.062 -9.157 -3.947 1.00 89.19 243 TRP A N 1
ATOM 1884 C CA . TRP A 1 243 ? 6.145 -10.126 -4.190 1.00 89.19 243 TRP A CA 1
ATOM 1885 C C . TRP A 1 243 ? 5.748 -11.327 -5.067 1.00 89.19 243 TRP A C 1
ATOM 1887 O O . TRP A 1 243 ? 6.613 -12.084 -5.496 1.00 89.19 243 TRP A O 1
ATOM 1897 N N . ARG A 1 244 ? 4.446 -11.516 -5.320 1.00 88.12 244 ARG A N 1
ATOM 1898 C CA . ARG A 1 244 ? 3.907 -12.512 -6.262 1.00 88.12 244 ARG A CA 1
ATOM 1899 C C . ARG A 1 244 ? 3.452 -11.911 -7.596 1.00 88.12 244 ARG A C 1
ATOM 1901 O O . ARG A 1 244 ? 2.943 -12.646 -8.435 1.00 88.12 244 ARG A O 1
ATOM 1908 N N . SER A 1 245 ? 3.576 -10.598 -7.785 1.00 88.62 245 SER A N 1
ATOM 1909 C CA . SER A 1 245 ? 3.189 -9.942 -9.033 1.00 88.62 245 SER A CA 1
ATOM 1910 C C . SER A 1 245 ? 4.314 -10.075 -10.053 1.00 88.62 245 SER A C 1
ATOM 1912 O O . SER A 1 245 ? 5.381 -9.478 -9.900 1.00 88.62 245 SER A O 1
ATOM 1914 N N . LEU A 1 246 ? 4.053 -10.851 -11.107 1.00 86.62 246 LEU A N 1
ATOM 1915 C CA . LEU A 1 246 ? 4.963 -10.968 -12.242 1.00 86.62 246 LEU A CA 1
ATOM 1916 C C . LEU A 1 246 ? 5.176 -9.608 -12.919 1.00 86.62 246 LEU A C 1
ATOM 1918 O O . LEU A 1 246 ? 6.304 -9.292 -13.272 1.00 86.62 246 LEU A O 1
ATOM 1922 N N . ASP A 1 247 ? 4.131 -8.786 -13.034 1.00 86.94 247 ASP A N 1
ATOM 1923 C CA . ASP A 1 247 ? 4.200 -7.466 -13.675 1.00 86.94 247 ASP A CA 1
ATOM 1924 C C . ASP A 1 247 ? 5.132 -6.504 -12.929 1.00 86.94 247 ASP A C 1
ATOM 1926 O O . ASP A 1 247 ? 5.925 -5.797 -13.548 1.00 86.94 247 ASP A O 1
ATOM 1930 N N . VAL A 1 248 ? 5.077 -6.498 -11.591 1.00 89.56 248 VAL A N 1
ATOM 1931 C CA . VAL A 1 248 ? 5.960 -5.664 -10.761 1.00 89.56 248 VAL A CA 1
ATOM 1932 C C . VAL A 1 248 ? 7.410 -6.136 -10.870 1.00 89.56 248 VAL A C 1
ATOM 1934 O O . VAL A 1 248 ? 8.298 -5.312 -11.085 1.00 89.56 248 VAL A O 1
ATOM 1937 N N . LEU A 1 249 ? 7.656 -7.447 -10.773 1.00 88.44 249 LEU A N 1
ATOM 1938 C CA . LEU A 1 249 ? 9.003 -8.015 -10.916 1.00 88.44 249 LEU A CA 1
ATOM 1939 C C . LEU A 1 249 ? 9.582 -7.758 -12.314 1.00 88.44 2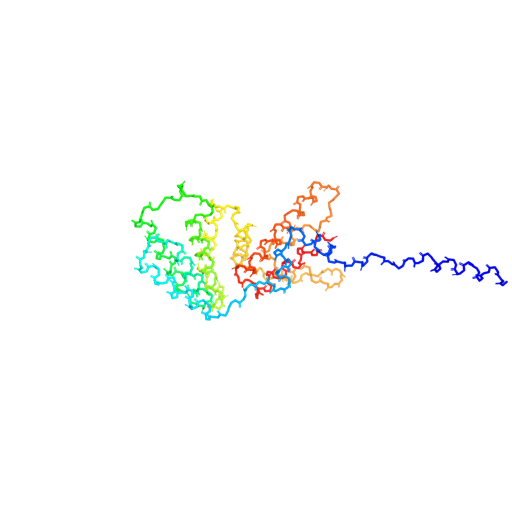49 LEU A C 1
ATOM 1941 O O . LEU A 1 249 ? 10.742 -7.372 -12.447 1.00 88.44 249 LEU A O 1
ATOM 1945 N N . TYR A 1 250 ? 8.761 -7.915 -13.352 1.00 86.31 250 TYR A N 1
ATOM 1946 C CA . TYR A 1 250 ? 9.141 -7.654 -14.734 1.00 86.31 250 TYR A CA 1
ATOM 1947 C C . TYR A 1 250 ? 9.464 -6.173 -14.970 1.00 86.31 250 TYR A C 1
ATOM 1949 O O . TYR A 1 250 ? 10.492 -5.848 -15.565 1.00 86.31 250 TYR A O 1
ATOM 1957 N N . ALA A 1 251 ? 8.646 -5.256 -14.443 1.00 87.94 251 ALA A N 1
ATOM 1958 C CA . ALA A 1 251 ? 8.928 -3.826 -14.515 1.00 87.94 251 ALA A CA 1
ATOM 1959 C C . ALA A 1 251 ? 10.260 -3.476 -13.831 1.00 87.94 251 ALA A C 1
ATOM 1961 O O . ALA A 1 251 ? 11.064 -2.749 -14.413 1.00 87.94 251 ALA A O 1
ATOM 1962 N N . MET A 1 252 ? 10.533 -4.035 -12.644 1.00 87.81 252 MET A N 1
ATOM 1963 C CA . MET A 1 252 ? 11.816 -3.844 -11.955 1.00 87.81 252 MET A CA 1
ATOM 1964 C C . MET A 1 252 ? 12.999 -4.335 -12.792 1.00 87.81 252 MET A C 1
ATOM 1966 O O . MET A 1 252 ? 13.992 -3.619 -12.906 1.00 87.81 252 MET A O 1
ATOM 1970 N N . GLN A 1 253 ? 12.882 -5.510 -13.420 1.00 84.69 253 GLN A N 1
ATOM 1971 C CA . GLN A 1 253 ? 13.919 -6.045 -14.304 1.00 84.69 253 GLN A CA 1
ATOM 1972 C C . GLN A 1 253 ? 14.214 -5.092 -15.471 1.00 84.69 253 GLN A C 1
ATOM 1974 O O . GLN A 1 253 ? 15.378 -4.813 -15.755 1.00 84.69 253 GLN A O 1
ATOM 1979 N N . ILE A 1 254 ? 13.177 -4.579 -16.146 1.00 81.81 254 ILE A N 1
ATOM 1980 C CA . ILE A 1 254 ? 13.363 -3.645 -17.265 1.00 81.81 254 ILE A CA 1
ATOM 1981 C C . ILE A 1 254 ? 14.045 -2.357 -16.799 1.00 81.81 254 ILE A C 1
ATOM 1983 O O . ILE A 1 254 ? 14.882 -1.821 -17.521 1.00 81.81 254 ILE A O 1
ATOM 1987 N N . ILE A 1 255 ? 13.662 -1.832 -15.633 1.00 83.69 255 ILE A N 1
ATOM 1988 C CA . ILE A 1 255 ? 14.233 -0.595 -15.089 1.00 83.69 255 ILE A CA 1
ATOM 1989 C C . ILE A 1 255 ? 15.715 -0.787 -14.775 1.00 83.69 255 ILE A C 1
ATOM 1991 O O . ILE A 1 255 ? 16.519 0.030 -15.215 1.00 83.69 255 ILE A O 1
ATOM 1995 N N . ALA A 1 256 ? 16.067 -1.874 -14.081 1.00 79.38 256 ALA A N 1
ATOM 1996 C CA . ALA A 1 256 ? 17.451 -2.193 -13.741 1.00 79.38 256 ALA A CA 1
ATOM 1997 C C . ALA A 1 256 ? 18.322 -2.311 -15.003 1.00 79.38 256 ALA A C 1
ATOM 1999 O O . ALA A 1 256 ? 19.346 -1.649 -15.107 1.00 79.38 256 ALA A O 1
ATOM 2000 N N . ALA A 1 257 ? 17.844 -3.021 -16.032 1.00 75.81 257 ALA A N 1
ATOM 2001 C CA . ALA A 1 257 ? 18.558 -3.185 -17.303 1.00 75.81 257 ALA A CA 1
ATOM 2002 C C . ALA A 1 257 ? 18.720 -1.894 -18.139 1.00 75.81 257 ALA A C 1
ATOM 2004 O O . ALA A 1 257 ? 19.316 -1.932 -19.213 1.00 75.81 257 ALA A O 1
ATOM 2005 N N . ARG A 1 258 ? 18.129 -0.767 -17.718 1.00 72.94 258 ARG A N 1
ATOM 2006 C CA . ARG A 1 258 ? 18.250 0.547 -18.380 1.00 72.94 258 ARG A CA 1
ATOM 2007 C C . ARG A 1 258 ? 19.134 1.530 -17.612 1.00 72.94 258 ARG A C 1
ATOM 2009 O O . ARG A 1 258 ? 19.279 2.663 -18.073 1.00 72.94 258 ARG A O 1
ATOM 2016 N N . GLN A 1 259 ? 19.625 1.140 -16.437 1.00 63.78 259 GLN A N 1
ATOM 2017 C CA . GLN A 1 259 ? 20.581 1.923 -15.654 1.00 63.78 259 GLN A CA 1
ATOM 2018 C C . GLN A 1 259 ? 22.037 1.621 -16.044 1.00 63.78 259 GLN A C 1
ATOM 2020 O O . GLN A 1 259 ? 22.891 2.468 -15.787 1.00 63.78 259 GLN A O 1
ATOM 2025 N N . ASP A 1 260 ? 22.270 0.485 -16.711 1.00 54.28 260 ASP A N 1
ATOM 2026 C CA . ASP A 1 260 ? 23.539 0.074 -17.331 1.00 54.28 260 ASP A CA 1
ATOM 2027 C C . ASP A 1 260 ? 23.714 0.654 -18.750 1.00 54.28 260 ASP A C 1
ATOM 2029 O O . ASP A 1 260 ? 24.855 1.034 -19.106 1.00 54.28 260 ASP A O 1
#

Mean predicted aligned error: 8.72 Å

Solvent-accessible surface area (backbone atoms only — not comparable to full-atom values): 14659 Å² total; per-residue (Å²): 118,80,71,62,60,55,60,62,56,56,59,63,75,67,60,67,73,75,74,88,73,73,80,46,74,66,54,53,53,58,70,36,59,95,41,55,64,42,52,29,53,76,72,62,66,54,88,79,78,56,68,68,58,32,51,54,44,26,54,54,20,52,55,44,38,76,75,40,64,78,53,59,66,38,33,54,48,28,16,54,21,26,42,75,67,67,37,27,69,58,17,44,51,32,43,52,51,38,53,49,41,38,56,79,65,66,65,56,71,90,80,49,69,84,89,33,72,66,39,51,46,26,42,48,45,12,50,37,29,37,49,39,36,52,75,75,65,58,50,85,92,61,49,64,36,45,52,52,12,37,53,25,30,51,52,19,38,75,73,46,64,71,48,79,71,33,20,59,62,50,51,36,39,40,39,50,38,60,74,68,48,76,68,87,55,71,64,42,59,45,100,83,71,46,66,74,49,63,63,81,60,54,82,52,57,88,76,51,72,77,83,76,55,95,46,66,67,62,38,53,53,52,50,54,53,45,52,50,47,44,49,10,52,29,39,33,31,66,74,64,68,37,76,81,38,64,59,57,55,49,49,43,52,57,49,56,71,53,76,115

pLDDT: mean 84.96, std 14.83, range [47.28, 98.81]